Protein AF-A0A9P5PX65-F1 (afdb_monomer_lite)

Organism: NCBI:txid206335

Secondary structure (DSSP, 8-state):
--------SS-TT--S---EEEEESSS-PEEEE-HHHHTTT-SS---SSEEEETT--HHHHHHHHHHHSSSPPP-GGGS-HHHHHHHHHIIIIIS--HHHHHHHHHHHHHHHHTTSSHHHHHHHHHHTT--TTHHHHHHHTTTS-HHHHHHH--SHHHHHHHHHHHHHHHHHHHHHHHHHHHHHHHTTTS----------TT-----------

Foldseek 3Di:
DDDDQDAALLDNPDPAHWQAWEAEPPNDDIGTDDQQLVVVQDPDRCPDSYDYPYPADSVLVNLSSNLSDPHPRDDPLPDDPVSLLSNLCCCQVPRVVPVSNVVSVVNLVVVLLVLDPLLLSLLSCVVSVNCVCNVLSLVSCLPPDLVVLCVRCVDPVSSVVSVVVNVVVVVVVVVVVVVVVVVCVVPVPDDPPPPPPVVVSRRDDPDPPPPDD

Radius of gyration: 24.37 Å; chains: 1; bounding box: 70×31×66 Å

Sequence (213 aa):
MGRMAKKCAASESCSLPVDVILQSSDSGPIARTSKCTVMLFLSQDPQFHQMEMSSSSLKIIQLMLCFTHNMPPPDLSLLDIQTLFALGETVNLKYSMHYASECVSKEINKRAATHTKPLEILVYKIKVSDLSMIDEIARRTMDIPMENAVNLLVDLETFRIWVRYRDKWQSMLAQYREALTDYSQSHSNVTPITLLVKVIPTGEIIFPTLFCK

pLDDT: mean 78.6, std 19.21, range [30.12, 95.88]

Structure (mmCIF, N/CA/C/O backbone):
data_AF-A0A9P5PX65-F1
#
_entry.id   AF-A0A9P5PX65-F1
#
loop_
_atom_site.group_PDB
_atom_site.id
_atom_site.type_symbol
_atom_site.label_atom_id
_atom_site.label_alt_id
_atom_site.label_comp_id
_atom_site.label_asym_id
_atom_site.label_entity_id
_atom_site.label_seq_id
_atom_site.pdbx_PDB_ins_code
_atom_site.Cartn_x
_atom_site.Cartn_y
_atom_site.Cartn_z
_atom_site.occupancy
_atom_site.B_iso_or_equiv
_atom_site.auth_seq_id
_atom_site.auth_comp_id
_atom_site.auth_asym_id
_atom_site.auth_atom_id
_atom_site.pdbx_PDB_model_num
ATOM 1 N N . MET A 1 1 ? 25.986 -10.506 -40.970 1.00 33.00 1 MET A N 1
ATOM 2 C CA . MET A 1 1 ? 25.488 -10.925 -39.640 1.00 33.00 1 MET A CA 1
ATOM 3 C C . MET A 1 1 ? 24.553 -9.848 -39.114 1.00 33.00 1 MET A C 1
ATOM 5 O O . MET A 1 1 ? 25.017 -8.762 -38.792 1.00 33.00 1 MET A O 1
ATOM 9 N N . GLY A 1 2 ? 23.241 -10.095 -39.127 1.00 34.78 2 GLY A N 1
ATOM 10 C CA . GLY A 1 2 ? 22.247 -9.124 -38.666 1.00 34.78 2 GLY A CA 1
ATOM 11 C C . GLY A 1 2 ? 22.358 -8.905 -37.159 1.00 34.78 2 GLY A C 1
ATOM 12 O O . GLY A 1 2 ? 22.274 -9.862 -36.392 1.00 34.78 2 GLY A O 1
ATOM 13 N N . ARG A 1 3 ? 22.559 -7.655 -36.724 1.00 36.81 3 ARG A N 1
ATOM 14 C CA . ARG A 1 3 ? 22.350 -7.283 -35.320 1.00 36.81 3 ARG A CA 1
ATOM 15 C C . ARG A 1 3 ? 20.872 -7.520 -35.029 1.00 36.81 3 ARG A C 1
ATOM 17 O O . ARG A 1 3 ? 20.039 -6.771 -35.528 1.00 36.81 3 ARG A O 1
ATOM 24 N N . MET A 1 4 ? 20.540 -8.560 -34.266 1.00 39.38 4 MET A N 1
ATOM 25 C CA . MET A 1 4 ? 19.199 -8.684 -33.699 1.00 39.38 4 MET A CA 1
ATOM 26 C C . MET A 1 4 ? 18.901 -7.384 -32.950 1.00 39.38 4 MET A C 1
ATOM 28 O O . MET A 1 4 ? 19.637 -7.024 -32.027 1.00 39.38 4 MET A O 1
ATOM 32 N N . ALA A 1 5 ? 17.875 -6.655 -33.387 1.00 47.94 5 ALA A N 1
ATOM 33 C CA . ALA A 1 5 ? 17.364 -5.510 -32.654 1.00 47.94 5 ALA A CA 1
ATOM 34 C C . ALA A 1 5 ? 17.014 -6.001 -31.243 1.00 47.94 5 ALA A C 1
ATOM 36 O O . ALA A 1 5 ? 16.163 -6.875 -31.069 1.00 47.94 5 ALA A O 1
ATOM 37 N N . LYS A 1 6 ? 17.755 -5.530 -30.235 1.00 69.06 6 LYS A N 1
ATOM 38 C CA . LYS A 1 6 ? 17.527 -5.929 -28.845 1.00 69.06 6 LYS A CA 1
ATOM 39 C C . LYS A 1 6 ? 16.184 -5.324 -28.431 1.00 69.06 6 LYS A C 1
ATOM 41 O O . LYS A 1 6 ? 16.062 -4.105 -28.421 1.00 69.06 6 LYS A O 1
ATOM 46 N N . LYS A 1 7 ? 15.186 -6.174 -28.167 1.00 76.94 7 LYS A N 1
ATOM 47 C CA . LYS A 1 7 ? 13.805 -5.767 -27.859 1.00 76.94 7 LYS A CA 1
ATOM 48 C C . LYS A 1 7 ? 13.746 -4.866 -26.615 1.00 76.94 7 LYS A C 1
ATOM 50 O O . LYS A 1 7 ? 14.527 -5.052 -25.677 1.00 76.94 7 LYS A O 1
ATOM 55 N N . CYS A 1 8 ? 12.812 -3.915 -26.616 1.00 80.50 8 CYS A N 1
ATOM 56 C CA . CYS A 1 8 ? 12.515 -3.076 -25.456 1.00 80.50 8 CYS A CA 1
ATOM 57 C C . CYS A 1 8 ? 11.880 -3.909 -24.329 1.00 80.50 8 CYS A C 1
ATOM 59 O O . CYS A 1 8 ? 11.108 -4.831 -24.582 1.00 80.50 8 CYS A O 1
ATOM 61 N N . ALA A 1 9 ? 12.199 -3.576 -23.080 1.00 82.94 9 ALA A N 1
ATOM 62 C CA . ALA A 1 9 ? 11.717 -4.281 -21.896 1.00 82.94 9 ALA A CA 1
ATOM 63 C C . ALA A 1 9 ? 10.270 -3.942 -21.503 1.00 82.94 9 ALA A C 1
ATOM 65 O O . ALA A 1 9 ? 9.700 -4.671 -20.699 1.00 82.94 9 ALA A O 1
ATOM 66 N N . ALA A 1 10 ? 9.683 -2.870 -22.046 1.00 77.88 10 ALA A N 1
ATOM 67 C CA . ALA A 1 10 ? 8.292 -2.502 -21.769 1.00 77.88 10 ALA A CA 1
ATOM 68 C C . ALA A 1 10 ? 7.284 -3.385 -22.520 1.00 77.88 10 ALA A C 1
ATOM 70 O O . ALA A 1 10 ? 6.237 -3.733 -21.990 1.00 77.88 10 ALA A O 1
ATOM 71 N N . SER A 1 11 ? 7.582 -3.725 -23.776 1.00 79.50 11 SER A N 1
ATOM 72 C CA . SER A 1 11 ? 6.741 -4.583 -24.614 1.00 79.50 11 SER A CA 1
ATOM 73 C C . SER A 1 11 ? 7.527 -5.081 -25.821 1.00 79.50 11 SER A C 1
ATOM 75 O O . SER A 1 11 ? 8.384 -4.375 -26.356 1.00 79.50 11 SER A O 1
ATOM 77 N N . GLU A 1 12 ? 7.165 -6.266 -26.310 1.00 78.38 12 GLU A N 1
ATOM 78 C CA . GLU A 1 12 ? 7.680 -6.800 -27.570 1.00 78.38 12 GLU A CA 1
ATOM 79 C C . GLU A 1 12 ? 7.263 -5.982 -28.797 1.00 78.38 12 GLU A C 1
ATOM 81 O O . GLU A 1 12 ? 7.965 -6.002 -29.806 1.00 78.38 12 GLU A O 1
ATOM 86 N N . SER A 1 13 ? 6.143 -5.260 -28.711 1.00 78.06 13 SER A N 1
ATOM 87 C CA . SER A 1 13 ? 5.614 -4.416 -29.789 1.00 78.06 13 SER A CA 1
ATOM 88 C C . SER A 1 13 ? 6.186 -2.996 -29.788 1.00 78.06 13 SER A C 1
ATOM 90 O O . SER A 1 13 ? 5.782 -2.170 -30.604 1.00 78.06 13 SER A O 1
ATOM 92 N N . CYS A 1 14 ? 7.089 -2.676 -28.859 1.00 78.12 14 CYS A N 1
ATOM 93 C CA . CYS A 1 14 ? 7.674 -1.348 -28.769 1.00 78.12 14 CYS A CA 1
ATOM 94 C C . CYS A 1 14 ? 8.687 -1.124 -29.904 1.00 78.12 14 CYS A C 1
ATOM 96 O O . CYS A 1 14 ? 9.675 -1.847 -30.031 1.00 78.12 14 CYS A O 1
ATOM 98 N N . SER A 1 15 ? 8.442 -0.088 -30.710 1.00 79.19 15 SER A N 1
ATOM 99 C CA . SER A 1 15 ? 9.278 0.310 -31.848 1.00 79.19 15 SER A CA 1
ATOM 100 C C . SER A 1 15 ? 10.316 1.384 -31.507 1.00 79.19 15 SER A C 1
ATOM 102 O O . SER A 1 15 ? 11.010 1.865 -32.403 1.00 79.19 15 SER A O 1
ATOM 104 N N . LEU A 1 16 ? 10.398 1.812 -30.241 1.00 77.69 16 LEU A N 1
ATOM 105 C CA . LEU A 1 16 ? 11.355 2.833 -29.821 1.00 77.69 16 LEU A CA 1
ATOM 106 C C . LEU A 1 16 ? 12.792 2.292 -29.873 1.00 77.69 16 LEU A C 1
ATOM 108 O O . LEU A 1 16 ? 13.018 1.107 -29.603 1.00 77.69 16 LEU A O 1
ATOM 112 N N . PRO A 1 17 ? 13.779 3.149 -30.195 1.00 78.81 17 PRO A N 1
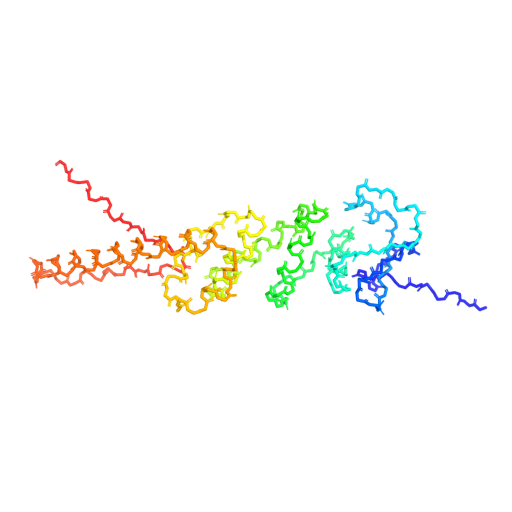ATOM 113 C CA . PRO A 1 17 ? 15.177 2.756 -30.155 1.00 78.81 17 PRO A CA 1
ATOM 114 C C . PRO A 1 17 ? 15.577 2.371 -28.730 1.00 78.81 17 PRO A C 1
ATOM 116 O O . PRO A 1 17 ? 15.135 2.974 -27.755 1.00 78.81 17 PRO A O 1
ATOM 119 N N . VAL A 1 18 ? 16.431 1.359 -28.624 1.00 81.75 18 VAL A N 1
ATOM 120 C CA . VAL A 1 18 ? 16.925 0.839 -27.351 1.00 81.75 18 VAL A CA 1
ATOM 121 C C . VAL A 1 18 ? 18.390 1.237 -27.195 1.00 81.75 18 VAL A C 1
ATOM 123 O O . VAL A 1 18 ? 19.275 0.621 -27.790 1.00 81.75 18 VAL A O 1
ATOM 126 N N . ASP A 1 19 ? 18.629 2.281 -26.411 1.00 79.50 19 ASP A N 1
ATOM 127 C CA . ASP A 1 19 ? 19.927 2.936 -26.195 1.00 79.50 19 ASP A CA 1
ATOM 128 C C . ASP A 1 19 ? 20.315 3.037 -24.707 1.00 79.50 19 ASP A C 1
ATOM 130 O O . ASP A 1 19 ? 21.469 3.336 -24.405 1.00 79.50 19 ASP A O 1
ATOM 134 N N . VAL A 1 20 ? 19.407 2.698 -23.781 1.00 80.12 20 VAL A N 1
ATOM 135 C CA . VAL A 1 20 ? 19.674 2.635 -22.335 1.00 80.12 20 VAL A CA 1
ATOM 136 C C . VAL A 1 20 ? 19.416 1.237 -21.773 1.00 80.12 20 VAL A C 1
ATOM 138 O O . VAL A 1 20 ? 18.437 0.562 -22.099 1.00 80.12 20 VAL A O 1
ATOM 141 N N . ILE A 1 21 ? 20.316 0.810 -20.893 1.00 80.12 21 ILE A N 1
ATOM 142 C CA . ILE A 1 21 ? 20.310 -0.438 -20.131 1.00 80.12 21 ILE A CA 1
ATOM 143 C C . ILE A 1 21 ? 20.040 -0.076 -18.666 1.00 80.12 21 ILE A C 1
ATOM 145 O O . ILE A 1 21 ? 20.854 0.574 -18.024 1.00 80.12 21 ILE A O 1
ATOM 149 N N . LEU A 1 22 ? 18.907 -0.508 -18.126 1.00 79.12 22 LEU A N 1
ATOM 150 C CA . LEU A 1 22 ? 18.577 -0.412 -16.708 1.00 79.12 22 LEU A CA 1
ATOM 151 C C . LEU A 1 22 ? 18.914 -1.743 -16.032 1.00 79.12 22 LEU A C 1
ATOM 153 O O . LEU A 1 22 ? 18.382 -2.795 -16.399 1.00 79.12 22 LEU A O 1
ATOM 157 N N . GLN A 1 23 ? 19.804 -1.698 -15.052 1.00 79.06 23 GLN A N 1
ATOM 158 C CA . GLN A 1 23 ? 20.219 -2.852 -14.268 1.00 79.06 23 GLN A CA 1
ATOM 159 C C . GLN A 1 23 ? 19.496 -2.843 -12.921 1.00 79.06 23 GLN A C 1
ATOM 161 O O . GLN A 1 23 ? 19.472 -1.826 -12.233 1.00 79.06 23 GLN A O 1
ATOM 166 N N . SER A 1 24 ? 18.884 -3.971 -12.562 1.00 78.00 24 SER A N 1
ATOM 167 C CA . SER A 1 24 ? 18.315 -4.175 -11.227 1.00 78.00 24 SER A CA 1
ATOM 168 C C . SER A 1 24 ? 19.429 -4.391 -10.196 1.00 78.00 24 SER A C 1
ATOM 170 O O . SER A 1 24 ? 20.511 -4.860 -10.548 1.00 78.00 24 SER A O 1
ATOM 172 N N . SER A 1 25 ? 19.162 -4.063 -8.929 1.00 70.12 25 SER A N 1
ATOM 173 C CA . SER A 1 25 ? 20.096 -4.286 -7.814 1.00 70.12 25 SER A CA 1
ATOM 174 C C . SER A 1 25 ? 20.376 -5.762 -7.533 1.00 70.12 25 SER A C 1
ATOM 176 O O . SER A 1 25 ? 21.446 -6.109 -7.039 1.00 70.12 25 SER A O 1
ATOM 178 N N . ASP A 1 26 ? 19.425 -6.639 -7.849 1.00 65.19 26 ASP A N 1
ATOM 179 C CA . ASP A 1 26 ? 19.645 -8.079 -7.799 1.00 65.19 26 ASP A CA 1
ATOM 180 C C . ASP A 1 26 ? 20.481 -8.406 -9.034 1.00 65.19 26 ASP A C 1
ATOM 182 O O . ASP A 1 26 ? 20.022 -8.109 -10.132 1.00 65.19 26 ASP A O 1
ATOM 186 N N . SER A 1 27 ? 21.699 -8.933 -8.853 1.00 56.62 27 SER A N 1
ATOM 187 C CA . SER A 1 27 ? 22.795 -9.154 -9.826 1.00 56.62 27 SER A CA 1
ATOM 188 C C . SER A 1 27 ? 22.425 -9.915 -11.119 1.00 56.62 27 SER A C 1
ATOM 190 O O . SER A 1 27 ? 23.025 -10.919 -11.498 1.00 56.62 27 SER A O 1
ATOM 192 N N . GLY A 1 28 ? 21.433 -9.416 -11.840 1.00 63.28 28 GLY A N 1
ATOM 193 C CA . GLY A 1 28 ? 20.574 -10.178 -12.721 1.00 63.28 28 GLY A CA 1
ATOM 194 C C . GLY A 1 28 ? 20.035 -9.343 -13.885 1.00 63.28 28 GLY A C 1
ATOM 195 O O . GLY A 1 28 ? 20.705 -8.423 -14.364 1.00 63.28 28 GLY A O 1
ATOM 196 N N . PRO A 1 29 ? 18.874 -9.730 -14.440 1.00 59.03 29 PRO A N 1
ATOM 197 C CA . PRO A 1 29 ? 18.492 -9.383 -15.800 1.00 59.03 29 PRO A CA 1
ATOM 198 C C . PRO A 1 29 ? 18.305 -7.875 -16.023 1.00 59.03 29 PRO A C 1
ATOM 200 O O . PRO A 1 29 ? 17.865 -7.120 -15.161 1.00 59.03 29 PRO A O 1
ATOM 203 N N . ILE A 1 30 ? 18.665 -7.458 -17.235 1.00 73.06 30 ILE A N 1
ATOM 204 C CA . ILE A 1 30 ? 18.771 -6.066 -17.671 1.00 73.06 30 ILE A CA 1
ATOM 205 C C . ILE A 1 30 ? 17.496 -5.671 -18.420 1.00 73.06 30 ILE A C 1
ATOM 207 O O . ILE A 1 30 ? 17.179 -6.273 -19.453 1.00 73.06 30 ILE A O 1
ATOM 211 N N . ALA A 1 31 ? 16.818 -4.616 -17.970 1.00 75.56 31 ALA A N 1
ATOM 212 C CA . ALA A 1 31 ? 15.796 -3.948 -18.766 1.00 75.56 31 ALA A CA 1
ATOM 213 C C . ALA A 1 31 ? 16.469 -3.027 -19.787 1.00 75.56 31 ALA A C 1
ATOM 215 O O . ALA A 1 31 ? 17.476 -2.390 -19.501 1.00 75.56 31 ALA A O 1
ATOM 216 N N . ARG A 1 32 ? 15.939 -2.957 -21.006 1.00 79.75 32 ARG A N 1
ATOM 217 C CA . ARG A 1 32 ? 16.461 -2.063 -22.042 1.00 79.75 32 ARG A CA 1
ATOM 218 C C . ARG A 1 32 ? 15.349 -1.186 -22.576 1.00 79.75 32 ARG A C 1
ATOM 220 O O . ARG A 1 32 ? 14.242 -1.676 -22.777 1.00 79.75 32 ARG A O 1
ATOM 227 N N . THR A 1 33 ? 15.626 0.088 -22.784 1.00 82.00 33 THR A N 1
ATOM 228 C CA . THR A 1 33 ? 14.614 1.082 -23.150 1.00 82.00 33 THR A CA 1
ATOM 229 C C . THR A 1 33 ? 15.255 2.261 -23.877 1.00 82.00 33 THR A C 1
ATOM 231 O O . THR A 1 33 ? 16.480 2.336 -23.979 1.00 82.00 33 THR A O 1
ATOM 234 N N . SER A 1 34 ? 14.422 3.172 -24.377 1.00 81.44 34 SER A N 1
ATOM 235 C CA . SER A 1 34 ? 14.871 4.441 -24.937 1.00 81.44 34 SER A CA 1
ATOM 236 C C . SER A 1 34 ? 15.297 5.430 -23.847 1.00 81.44 34 SER A C 1
ATOM 238 O O . SER A 1 34 ? 14.616 5.554 -22.823 1.00 81.44 34 SER A O 1
ATOM 240 N N . LYS A 1 35 ? 16.351 6.209 -24.099 1.00 78.75 35 LYS A N 1
ATOM 241 C CA . LYS A 1 35 ? 16.774 7.360 -23.294 1.00 78.75 35 LYS A CA 1
ATOM 242 C C . LYS A 1 35 ? 15.643 8.366 -23.114 1.00 78.75 35 LYS A C 1
ATOM 244 O O . LYS A 1 35 ? 15.428 8.841 -22.003 1.00 78.75 35 LYS A O 1
ATOM 249 N N . CYS A 1 36 ? 14.871 8.632 -24.170 1.00 76.06 36 CYS A N 1
ATOM 250 C CA . CYS A 1 36 ? 13.722 9.538 -24.109 1.00 76.06 36 CYS A CA 1
ATOM 251 C C . CYS A 1 36 ? 12.691 9.092 -23.067 1.00 76.06 36 CYS A C 1
ATOM 253 O O . CYS A 1 36 ? 12.159 9.922 -22.341 1.00 76.06 36 CYS A O 1
ATOM 255 N N . THR A 1 37 ? 12.446 7.786 -22.957 1.00 79.38 37 THR A N 1
ATOM 256 C CA . THR A 1 37 ? 11.531 7.210 -21.964 1.00 79.38 37 THR A CA 1
ATOM 257 C C . THR A 1 37 ? 12.075 7.356 -20.547 1.00 79.38 37 THR A C 1
ATOM 259 O O . THR A 1 37 ? 11.337 7.678 -19.624 1.00 79.38 37 THR A O 1
ATOM 262 N N . VAL A 1 38 ? 13.374 7.127 -20.371 1.00 78.06 38 VAL A N 1
ATOM 263 C CA . VAL A 1 38 ? 14.041 7.192 -19.066 1.00 78.06 38 VAL A CA 1
ATOM 264 C C . VAL A 1 38 ? 14.058 8.619 -18.512 1.00 78.06 38 VAL A C 1
ATOM 266 O O . VAL A 1 38 ? 13.824 8.822 -17.323 1.00 78.06 38 VAL A O 1
ATOM 269 N N . MET A 1 39 ? 14.232 9.622 -19.377 1.00 78.00 39 MET A N 1
ATOM 270 C CA . MET A 1 39 ? 14.163 11.036 -18.986 1.00 78.00 39 MET A CA 1
ATOM 271 C C . MET A 1 39 ? 12.782 11.472 -18.467 1.00 78.00 39 MET A C 1
ATOM 273 O O . MET A 1 39 ? 12.683 12.524 -17.848 1.00 78.00 39 MET A O 1
ATOM 277 N N . LEU A 1 40 ? 11.717 10.687 -18.675 1.00 78.75 40 LEU A N 1
ATOM 278 C CA . LEU A 1 40 ? 10.387 11.016 -18.147 1.00 78.75 40 LEU A CA 1
ATOM 279 C C . LEU A 1 40 ? 10.279 10.846 -16.627 1.00 78.75 40 LEU A C 1
ATOM 281 O O . LEU A 1 40 ? 9.349 11.378 -16.028 1.00 78.75 40 LEU A O 1
ATOM 285 N N . PHE A 1 41 ? 11.186 10.090 -16.008 1.00 74.81 41 PHE A N 1
ATOM 286 C CA . PHE A 1 41 ? 11.142 9.805 -14.570 1.00 74.81 41 PHE A CA 1
ATOM 287 C C . PHE A 1 41 ? 12.505 9.895 -13.879 1.00 74.81 41 PHE A C 1
ATOM 289 O O . PHE A 1 41 ? 12.603 9.670 -12.674 1.00 74.81 41 PHE A O 1
ATOM 296 N N . LEU A 1 42 ? 13.563 10.233 -14.618 1.00 76.81 42 LEU A N 1
ATOM 297 C CA . LEU A 1 42 ? 14.857 10.579 -14.049 1.00 76.81 42 LEU A CA 1
ATOM 298 C C . LEU A 1 42 ? 15.102 12.077 -14.149 1.00 76.81 42 LEU A C 1
ATOM 300 O O . LEU A 1 42 ? 15.077 12.655 -15.231 1.00 76.81 42 LEU A O 1
ATOM 304 N N . SER A 1 43 ? 15.444 12.681 -13.016 1.00 65.81 43 SER A N 1
ATOM 305 C CA . SER A 1 43 ? 15.811 14.098 -12.927 1.00 65.81 43 SER A CA 1
ATOM 306 C C . SER A 1 43 ? 17.223 14.402 -13.446 1.00 65.81 43 SER A C 1
ATOM 308 O O . SER A 1 43 ? 17.622 15.562 -13.483 1.00 65.81 43 SER A O 1
ATOM 310 N N . GLN A 1 44 ? 18.005 13.377 -13.798 1.00 64.00 44 GLN A N 1
ATOM 311 C CA . GLN A 1 44 ? 19.367 13.511 -14.310 1.00 64.00 44 GLN A CA 1
ATOM 312 C C . GLN A 1 44 ? 19.461 12.873 -15.692 1.00 64.00 44 GLN A C 1
ATOM 314 O O . GLN A 1 44 ? 18.919 11.789 -15.912 1.00 64.00 44 GLN A O 1
ATOM 319 N N . ASP A 1 45 ? 20.178 13.535 -16.604 1.00 62.22 45 ASP A N 1
ATOM 320 C CA . ASP A 1 45 ? 20.540 12.927 -17.881 1.00 62.22 45 ASP A CA 1
ATOM 321 C C . ASP A 1 45 ? 21.367 11.663 -17.588 1.00 62.22 45 ASP A C 1
ATOM 323 O O . ASP A 1 45 ? 22.409 11.777 -16.928 1.00 62.22 45 ASP A O 1
ATOM 327 N N . PRO A 1 46 ? 20.937 10.464 -18.027 1.00 60.09 46 PRO A N 1
ATOM 328 C CA . PRO A 1 46 ? 21.779 9.288 -17.938 1.00 60.09 46 PRO A CA 1
ATOM 329 C C . PRO A 1 46 ? 23.023 9.519 -18.808 1.00 60.09 46 PRO A C 1
ATOM 331 O O . PRO A 1 46 ? 23.037 9.266 -20.013 1.00 60.09 46 PRO A O 1
ATOM 334 N N . GLN A 1 47 ? 24.100 9.999 -18.175 1.00 57.53 47 GLN A N 1
ATOM 335 C CA . GLN A 1 47 ? 25.424 10.151 -18.793 1.00 57.53 47 GLN A CA 1
ATOM 336 C C . GLN A 1 47 ? 25.973 8.797 -19.272 1.00 57.53 47 GLN A C 1
ATOM 338 O O . GLN A 1 47 ? 26.861 8.734 -20.122 1.00 57.53 47 GLN A O 1
ATOM 343 N N . PHE A 1 48 ? 25.411 7.703 -18.751 1.00 56.53 48 PHE A N 1
ATOM 344 C CA . PHE A 1 48 ? 25.787 6.335 -19.046 1.00 56.53 48 PHE A CA 1
ATOM 345 C C . PHE A 1 48 ? 24.675 5.615 -19.813 1.00 56.53 48 PHE A C 1
ATOM 347 O O . PHE A 1 48 ? 23.503 5.667 -19.452 1.00 56.53 48 PHE A O 1
ATOM 354 N N . HIS A 1 49 ? 25.071 4.838 -20.824 1.00 61.78 49 HIS A N 1
ATOM 355 C CA . HIS A 1 49 ? 24.187 3.898 -21.527 1.00 61.78 49 HIS A CA 1
ATOM 356 C C . HIS A 1 49 ? 23.702 2.756 -20.616 1.00 61.78 49 HIS A C 1
ATOM 358 O O . HIS A 1 49 ? 22.880 1.945 -21.034 1.00 61.78 49 HIS A O 1
ATOM 364 N N . GLN A 1 50 ? 24.223 2.676 -19.389 1.00 64.12 50 GLN A N 1
ATOM 365 C CA . GLN A 1 50 ? 23.876 1.705 -18.367 1.00 64.12 50 GLN A CA 1
ATOM 366 C C . GLN A 1 50 ? 23.649 2.428 -17.041 1.00 64.12 50 GLN A C 1
ATOM 368 O O . GLN A 1 50 ? 24.510 3.182 -16.597 1.00 64.12 50 GLN A O 1
ATOM 373 N N . MET A 1 51 ? 22.506 2.182 -16.412 1.00 68.81 51 MET A N 1
ATOM 374 C CA . MET A 1 51 ? 22.131 2.776 -15.138 1.00 68.81 51 MET A CA 1
ATOM 375 C C . MET A 1 51 ? 21.667 1.704 -14.164 1.00 68.81 51 MET A C 1
ATOM 377 O O . MET A 1 51 ? 20.838 0.860 -14.500 1.00 68.81 51 MET A O 1
ATOM 381 N N . GLU A 1 52 ? 22.182 1.764 -12.943 1.00 70.12 52 GLU A N 1
ATOM 382 C CA . GLU A 1 52 ? 21.743 0.907 -11.852 1.00 70.12 52 GLU A CA 1
ATOM 383 C C . GLU A 1 52 ? 20.517 1.519 -11.164 1.00 70.12 52 GLU A C 1
ATOM 385 O O . GLU A 1 52 ? 20.555 2.630 -10.636 1.00 70.12 52 GLU A O 1
ATOM 390 N N . MET A 1 53 ? 19.406 0.789 -11.188 1.00 71.81 53 MET A N 1
ATOM 391 C CA . MET A 1 53 ? 18.167 1.136 -10.501 1.00 71.81 53 MET A CA 1
ATOM 392 C C . MET A 1 53 ? 18.211 0.500 -9.115 1.00 71.81 53 MET A C 1
ATOM 394 O O . MET A 1 53 ? 17.681 -0.593 -8.888 1.00 71.81 53 MET A O 1
ATOM 398 N N . SER A 1 54 ? 18.906 1.170 -8.195 1.00 63.59 54 SER A N 1
ATOM 399 C CA . SER A 1 54 ? 19.105 0.674 -6.837 1.00 63.59 54 SER A CA 1
ATOM 400 C C . SER A 1 54 ? 17.761 0.342 -6.174 1.00 63.59 54 SER A C 1
ATOM 402 O O . SER A 1 54 ? 16.787 1.095 -6.261 1.00 63.59 54 SER A O 1
ATOM 404 N N . SER A 1 55 ? 17.691 -0.803 -5.488 1.00 63.22 55 SER A N 1
ATOM 405 C CA . SER A 1 55 ? 16.541 -1.267 -4.690 1.00 63.22 55 SER A CA 1
ATOM 406 C C . SER A 1 55 ? 15.216 -1.482 -5.443 1.00 63.22 55 SER A C 1
ATOM 408 O O . SER A 1 55 ? 14.148 -1.422 -4.830 1.00 63.22 55 SER A O 1
ATOM 410 N N . SER A 1 56 ? 15.262 -1.717 -6.757 1.00 73.56 56 SER A N 1
ATOM 411 C CA . SER A 1 56 ? 14.081 -2.055 -7.563 1.00 73.56 56 SER A CA 1
ATOM 412 C C . SER A 1 56 ? 14.312 -3.369 -8.307 1.00 73.56 56 SER A C 1
ATOM 414 O O . SER A 1 56 ? 15.303 -3.516 -9.026 1.00 73.56 56 SER A O 1
ATOM 416 N N . SER A 1 57 ? 13.396 -4.329 -8.160 1.00 82.00 57 SER A N 1
ATOM 417 C CA . SER A 1 57 ? 13.476 -5.596 -8.897 1.00 82.00 57 SER A CA 1
ATOM 418 C C . SER A 1 57 ? 13.188 -5.376 -10.385 1.00 82.00 57 SER A C 1
ATOM 420 O O . SER A 1 57 ? 12.484 -4.430 -10.758 1.00 82.00 57 SER A O 1
ATOM 422 N N . LEU A 1 58 ? 13.681 -6.267 -11.256 1.00 82.50 58 LEU A N 1
ATOM 423 C CA . LEU A 1 58 ? 13.435 -6.155 -12.702 1.00 82.50 58 LEU A CA 1
ATOM 424 C C . LEU A 1 58 ? 11.939 -6.024 -13.032 1.00 82.50 58 LEU A C 1
ATOM 426 O O . LEU A 1 58 ? 11.571 -5.230 -13.895 1.00 82.50 58 LEU A O 1
ATOM 430 N N . LYS A 1 59 ? 11.078 -6.768 -12.328 1.00 86.88 59 LYS A N 1
ATOM 431 C CA . LYS A 1 59 ? 9.622 -6.728 -12.525 1.00 86.88 59 LYS A CA 1
ATOM 432 C C . LYS A 1 59 ? 9.060 -5.319 -12.297 1.00 86.88 59 LYS A C 1
ATOM 434 O O . LYS A 1 59 ? 8.233 -4.861 -13.079 1.00 86.88 59 LYS A O 1
ATOM 439 N N . ILE A 1 60 ? 9.530 -4.615 -11.264 1.00 90.25 60 ILE A N 1
ATOM 440 C CA . ILE A 1 60 ? 9.107 -3.236 -10.975 1.00 90.25 60 ILE A CA 1
ATOM 441 C C . ILE A 1 60 ? 9.613 -2.278 -12.050 1.00 90.25 60 ILE A C 1
ATOM 443 O O . ILE A 1 60 ? 8.841 -1.458 -12.541 1.00 90.25 60 ILE A O 1
ATOM 447 N N . ILE A 1 61 ? 10.868 -2.431 -12.480 1.00 87.06 61 ILE A N 1
ATOM 448 C CA . ILE A 1 61 ? 11.440 -1.619 -13.561 1.00 87.06 61 ILE A CA 1
ATOM 449 C C . ILE A 1 61 ? 10.622 -1.792 -14.847 1.00 87.06 61 ILE A C 1
ATOM 451 O O . ILE A 1 61 ? 10.264 -0.807 -15.483 1.00 87.06 61 ILE A O 1
ATOM 455 N N . GLN A 1 62 ? 10.265 -3.024 -15.218 1.00 87.38 62 GLN A N 1
ATOM 456 C CA . GLN A 1 62 ? 9.420 -3.289 -16.388 1.00 87.38 62 GLN A CA 1
ATOM 457 C C . GLN A 1 62 ? 8.047 -2.618 -16.275 1.00 87.38 62 GLN A C 1
ATOM 459 O O . GLN A 1 62 ? 7.609 -1.973 -17.225 1.00 87.38 62 GLN A O 1
ATOM 464 N N . LEU A 1 63 ? 7.397 -2.701 -15.110 1.00 90.44 63 LEU A N 1
ATOM 465 C CA . LEU A 1 63 ? 6.113 -2.035 -14.873 1.00 90.44 63 LEU A CA 1
ATOM 466 C C . LEU A 1 63 ? 6.226 -0.509 -15.006 1.00 90.44 63 LEU A C 1
ATOM 468 O O . LEU A 1 63 ? 5.393 0.100 -15.673 1.00 90.44 63 LEU A O 1
ATOM 472 N N . MET A 1 64 ? 7.271 0.107 -14.445 1.00 90.31 64 MET A N 1
ATOM 473 C CA . MET A 1 64 ? 7.542 1.542 -14.619 1.00 90.31 64 MET A CA 1
ATOM 474 C C . MET A 1 64 ? 7.738 1.913 -16.093 1.00 90.31 64 MET A C 1
ATOM 476 O O . MET A 1 64 ? 7.241 2.942 -16.558 1.00 90.31 64 MET A O 1
ATOM 480 N N . LEU A 1 65 ? 8.437 1.064 -16.852 1.00 87.88 65 LEU A N 1
ATOM 481 C CA . LEU A 1 65 ? 8.620 1.282 -18.280 1.00 87.88 65 LEU A CA 1
ATOM 482 C C . LEU A 1 65 ? 7.286 1.227 -19.035 1.00 87.88 65 LEU A C 1
ATOM 484 O O . LEU A 1 65 ? 7.075 2.045 -19.926 1.00 87.88 65 LEU A O 1
ATOM 488 N N . CYS A 1 66 ? 6.350 0.352 -18.664 1.00 88.88 66 CYS A N 1
ATOM 489 C CA . CYS A 1 66 ? 5.017 0.337 -19.276 1.00 88.88 66 CYS A CA 1
ATOM 490 C C . CYS A 1 66 ? 4.262 1.663 -19.090 1.00 88.88 66 CYS A C 1
ATOM 492 O O . CYS A 1 66 ? 3.581 2.093 -20.013 1.00 88.88 66 CYS A O 1
ATOM 494 N N . PHE A 1 67 ? 4.425 2.342 -17.949 1.00 89.25 67 PHE A N 1
ATOM 495 C CA . PHE A 1 67 ? 3.793 3.646 -17.687 1.00 89.25 67 PHE A CA 1
ATOM 496 C C . PHE A 1 67 ? 4.406 4.821 -18.458 1.00 89.25 67 PHE A C 1
ATOM 498 O O . PHE A 1 67 ? 3.803 5.886 -18.533 1.00 89.25 67 PHE A O 1
ATOM 505 N N . THR A 1 68 ? 5.616 4.658 -18.986 1.00 86.06 68 THR A N 1
ATOM 506 C CA . THR A 1 68 ? 6.377 5.731 -19.656 1.00 86.06 68 THR A CA 1
ATOM 507 C C . THR A 1 68 ? 6.409 5.561 -21.169 1.00 86.06 68 THR A C 1
ATOM 509 O O . THR A 1 68 ? 6.777 6.477 -21.902 1.00 86.06 68 THR A O 1
ATOM 512 N N . HIS A 1 69 ? 6.003 4.393 -21.656 1.00 83.00 69 HIS A N 1
ATOM 513 C CA . HIS A 1 69 ? 5.754 4.162 -23.066 1.00 83.00 69 HIS A CA 1
ATOM 514 C C . HIS A 1 69 ? 4.353 4.638 -23.448 1.00 83.00 69 HIS A C 1
ATOM 516 O O . HIS A 1 69 ? 3.431 4.610 -22.639 1.00 83.00 69 HIS A O 1
ATOM 522 N N . ASN A 1 70 ? 4.173 5.019 -24.715 1.00 77.75 70 ASN A N 1
ATOM 523 C CA . ASN A 1 70 ? 2.861 5.348 -25.275 1.00 77.75 70 ASN A CA 1
ATOM 524 C C . ASN A 1 70 ? 2.044 4.068 -25.543 1.00 77.75 70 ASN A C 1
ATOM 526 O O . ASN A 1 70 ? 1.753 3.717 -26.686 1.00 77.75 70 ASN A O 1
ATOM 530 N N . MET A 1 71 ? 1.772 3.317 -24.481 1.00 80.06 71 MET A N 1
ATOM 531 C CA . MET A 1 71 ? 1.010 2.074 -24.472 1.00 80.06 71 MET A CA 1
ATOM 532 C C . MET A 1 71 ? -0.051 2.154 -23.372 1.00 80.06 71 MET A C 1
ATOM 534 O O . MET A 1 71 ? 0.089 2.960 -22.449 1.00 80.06 71 MET A O 1
ATOM 538 N N . PRO A 1 72 ? -1.109 1.328 -23.435 1.00 83.06 72 PRO A N 1
ATOM 539 C CA . PRO A 1 72 ? -2.039 1.212 -22.324 1.00 83.06 72 PRO A CA 1
ATOM 540 C C . PRO A 1 72 ? -1.292 0.883 -21.019 1.00 83.06 72 PRO A C 1
ATOM 542 O O . PRO A 1 72 ? -0.369 0.060 -21.047 1.00 83.06 72 PRO A O 1
ATOM 545 N N . PRO A 1 73 ? -1.672 1.500 -19.884 1.00 85.94 73 PRO A N 1
ATOM 546 C CA . PRO A 1 73 ? -1.067 1.179 -18.601 1.00 85.94 73 PRO A CA 1
ATOM 547 C C . PRO A 1 73 ? -1.286 -0.306 -18.272 1.00 85.94 73 PRO A C 1
ATOM 549 O O . PRO A 1 73 ? -2.304 -0.884 -18.670 1.00 85.94 73 PRO A O 1
ATOM 552 N N . PRO A 1 74 ? -0.347 -0.941 -17.550 1.00 90.12 74 PRO A N 1
ATOM 553 C CA . PRO A 1 74 ? -0.482 -2.340 -17.177 1.00 90.12 74 PRO A CA 1
ATOM 554 C C . PRO A 1 74 ? -1.709 -2.541 -16.279 1.00 90.12 74 PRO A C 1
ATOM 556 O O . PRO A 1 74 ? -2.014 -1.703 -15.429 1.00 90.12 74 PRO A O 1
ATOM 559 N N . ASP A 1 75 ? -2.388 -3.678 -16.434 1.00 92.69 75 ASP A N 1
ATOM 560 C CA . ASP A 1 75 ? -3.494 -4.045 -15.552 1.00 92.69 75 ASP A CA 1
ATOM 561 C C . ASP A 1 75 ? -2.967 -4.395 -14.151 1.00 92.69 75 ASP A C 1
ATOM 563 O O . ASP A 1 75 ? -2.427 -5.477 -13.906 1.00 92.69 75 ASP A O 1
ATOM 567 N N . LEU A 1 76 ? -3.122 -3.452 -13.220 1.00 95.06 76 LEU A N 1
ATOM 568 C CA . LEU A 1 76 ? -2.659 -3.591 -11.841 1.00 95.06 76 LEU A CA 1
ATOM 569 C C . LEU A 1 76 ? -3.492 -4.591 -11.028 1.00 95.06 76 LEU A C 1
ATOM 571 O O . LEU A 1 76 ? -3.016 -5.076 -10.000 1.00 95.06 76 LEU A O 1
ATOM 575 N N . SER A 1 77 ? -4.702 -4.942 -11.478 1.00 92.56 77 SER A N 1
ATOM 576 C CA . SER A 1 77 ? -5.575 -5.877 -10.758 1.00 92.56 77 SER A CA 1
ATOM 577 C C . SER A 1 77 ? -5.027 -7.308 -10.738 1.00 92.56 77 SER A C 1
ATOM 579 O O . SER A 1 77 ? -5.295 -8.060 -9.803 1.00 92.56 77 SER A O 1
ATOM 581 N N . LEU A 1 78 ? -4.180 -7.649 -11.713 1.00 92.00 78 LEU A N 1
ATOM 582 C CA . LEU A 1 78 ? -3.530 -8.955 -11.841 1.00 92.00 78 LEU A CA 1
ATOM 583 C C . LEU A 1 78 ? -2.279 -9.104 -10.962 1.00 92.00 78 LEU A C 1
ATOM 585 O O . LEU A 1 78 ? -1.733 -10.201 -10.840 1.00 92.00 78 LEU A O 1
ATOM 589 N N . LEU A 1 79 ? -1.791 -8.013 -10.368 1.00 93.31 79 LEU A N 1
ATOM 590 C CA . LEU A 1 79 ? -0.593 -8.038 -9.532 1.00 93.31 79 LEU A CA 1
ATOM 591 C C . LEU A 1 79 ? -0.926 -8.502 -8.113 1.00 93.31 79 LEU A C 1
ATOM 593 O O . LEU A 1 79 ? -1.944 -8.118 -7.538 1.00 93.31 79 LEU A O 1
ATOM 597 N N . ASP A 1 80 ? -0.037 -9.268 -7.490 1.00 92.62 80 ASP A N 1
ATOM 598 C CA . ASP A 1 80 ? -0.121 -9.516 -6.053 1.00 92.62 80 ASP A CA 1
ATOM 599 C C . ASP A 1 80 ? 0.102 -8.211 -5.262 1.00 92.62 80 ASP A C 1
ATOM 601 O O . ASP A 1 80 ? 0.700 -7.248 -5.752 1.00 92.62 80 ASP A O 1
ATOM 605 N N . ILE A 1 81 ? -0.408 -8.162 -4.029 1.00 92.31 81 ILE A N 1
ATOM 606 C CA . ILE A 1 81 ? -0.372 -6.941 -3.211 1.00 92.31 81 ILE A CA 1
ATOM 607 C C . ILE A 1 81 ? 1.060 -6.470 -2.913 1.00 92.31 81 ILE A C 1
ATOM 609 O O . ILE A 1 81 ? 1.302 -5.271 -2.842 1.00 92.31 81 ILE A O 1
ATOM 613 N N . GLN A 1 82 ? 2.019 -7.394 -2.807 1.00 92.69 82 GLN A N 1
ATOM 614 C CA . GLN A 1 82 ? 3.408 -7.070 -2.484 1.00 92.69 82 GLN A CA 1
ATOM 615 C C . GLN A 1 82 ? 4.115 -6.424 -3.680 1.00 92.69 82 GLN A C 1
ATOM 617 O O . GLN A 1 82 ? 4.800 -5.415 -3.522 1.00 92.69 82 GLN A O 1
ATOM 622 N N . THR A 1 83 ? 3.872 -6.922 -4.898 1.00 93.88 83 THR A N 1
ATOM 623 C CA . THR A 1 83 ? 4.315 -6.249 -6.130 1.00 93.88 83 THR A CA 1
ATOM 624 C C . THR A 1 83 ? 3.701 -4.851 -6.240 1.00 93.88 83 THR A C 1
ATOM 626 O O . THR A 1 83 ? 4.393 -3.916 -6.638 1.00 93.88 83 THR A O 1
ATOM 629 N N . LEU A 1 84 ? 2.422 -4.690 -5.884 1.00 94.94 84 LEU A N 1
ATOM 630 C CA . LEU A 1 84 ? 1.742 -3.396 -5.949 1.00 94.94 84 LEU A CA 1
ATOM 631 C C . LEU A 1 84 ? 2.333 -2.383 -4.955 1.00 94.94 84 LEU A C 1
ATOM 633 O O . LEU A 1 84 ? 2.565 -1.237 -5.333 1.00 94.94 84 LEU A O 1
ATOM 637 N N . PHE A 1 85 ? 2.647 -2.810 -3.728 1.00 95.00 85 PHE A N 1
ATOM 638 C CA . PHE A 1 85 ? 3.352 -1.977 -2.749 1.00 95.00 85 PHE A CA 1
ATOM 639 C C . PHE A 1 85 ? 4.753 -1.600 -3.218 1.00 95.00 85 PHE A C 1
ATOM 641 O O . PHE A 1 85 ? 5.104 -0.424 -3.202 1.00 95.00 85 PHE A O 1
ATOM 648 N N . ALA A 1 86 ? 5.534 -2.566 -3.707 1.00 93.75 86 ALA A N 1
ATOM 649 C CA . ALA A 1 86 ? 6.878 -2.303 -4.210 1.00 93.75 86 ALA A CA 1
ATOM 650 C C . ALA A 1 86 ? 6.868 -1.332 -5.404 1.00 93.75 86 ALA A C 1
ATOM 652 O O . ALA A 1 86 ? 7.710 -0.432 -5.480 1.00 93.75 86 ALA A O 1
ATOM 653 N N . LEU A 1 87 ? 5.895 -1.473 -6.313 1.00 94.75 87 LEU A N 1
ATOM 654 C CA . LEU A 1 87 ? 5.687 -0.525 -7.404 1.00 94.75 87 LEU A CA 1
ATOM 655 C C . LEU A 1 87 ? 5.337 0.855 -6.850 1.00 94.75 87 LEU A C 1
ATOM 657 O O . LEU A 1 87 ? 6.006 1.816 -7.209 1.00 94.75 87 LEU A O 1
ATOM 661 N N . GLY A 1 88 ? 4.347 0.935 -5.960 1.00 94.69 88 GLY A N 1
ATOM 662 C CA . GLY A 1 88 ? 3.870 2.165 -5.331 1.00 94.69 88 GLY A CA 1
ATOM 663 C C . GLY A 1 88 ? 4.958 2.955 -4.613 1.00 94.69 88 GLY A C 1
ATOM 664 O O . GLY A 1 88 ? 5.138 4.141 -4.876 1.00 94.69 88 GLY A O 1
ATOM 665 N N . GLU A 1 89 ? 5.753 2.291 -3.776 1.00 93.69 89 GLU A N 1
ATOM 666 C CA . GLU A 1 89 ? 6.910 2.899 -3.113 1.00 93.69 89 GLU A CA 1
ATOM 667 C C . GLU A 1 89 ? 7.921 3.436 -4.125 1.00 93.69 89 GLU A C 1
ATOM 669 O O . GLU A 1 89 ? 8.445 4.535 -3.970 1.00 93.69 89 GLU A O 1
ATOM 674 N N . THR A 1 90 ? 8.182 2.678 -5.187 1.00 91.62 90 THR A N 1
ATOM 675 C CA . THR A 1 90 ? 9.165 3.060 -6.200 1.00 91.62 90 THR A CA 1
ATOM 676 C C . THR A 1 90 ? 8.687 4.266 -7.011 1.00 91.62 90 THR A C 1
ATOM 678 O O . THR A 1 90 ? 9.418 5.249 -7.145 1.00 91.62 90 THR A O 1
ATOM 681 N N . VAL A 1 91 ? 7.450 4.234 -7.513 1.00 92.69 91 VAL A N 1
ATOM 682 C CA . VAL A 1 91 ? 6.891 5.317 -8.336 1.00 92.69 91 VAL A CA 1
ATOM 683 C C . VAL A 1 91 ? 6.595 6.572 -7.523 1.00 92.69 91 VAL A C 1
ATOM 685 O O . VAL A 1 91 ? 6.723 7.662 -8.066 1.00 92.69 91 VAL A O 1
ATOM 688 N N . ASN A 1 92 ? 6.234 6.447 -6.242 1.00 91.69 92 ASN A N 1
ATOM 689 C CA . ASN A 1 92 ? 5.895 7.592 -5.400 1.00 91.69 92 ASN A CA 1
ATOM 690 C C . ASN A 1 92 ? 7.121 8.190 -4.693 1.00 91.69 92 ASN A C 1
ATOM 692 O O . ASN A 1 92 ? 7.347 9.391 -4.775 1.00 91.69 92 ASN A O 1
ATOM 696 N N . LEU A 1 93 ? 7.930 7.365 -4.017 1.00 89.50 93 LEU A N 1
ATOM 697 C CA . LEU A 1 93 ? 8.999 7.856 -3.138 1.00 89.50 93 LEU A CA 1
ATOM 698 C C . LEU A 1 93 ? 10.335 8.076 -3.855 1.00 89.50 93 LEU A C 1
ATOM 700 O O . LEU A 1 93 ? 11.117 8.913 -3.414 1.00 89.50 93 LEU A O 1
ATOM 704 N N . LYS A 1 94 ? 10.631 7.317 -4.922 1.00 86.44 94 LYS A N 1
ATOM 705 C CA . LYS A 1 94 ? 11.952 7.366 -5.583 1.00 86.44 94 LYS A CA 1
ATOM 706 C C . LYS A 1 94 ? 11.960 8.181 -6.868 1.00 86.44 94 LYS A C 1
ATOM 708 O O . LYS A 1 94 ? 12.877 8.966 -7.080 1.00 86.44 94 LYS A O 1
ATOM 713 N N . TYR A 1 95 ? 10.970 7.962 -7.731 1.00 86.31 95 TYR A N 1
ATOM 714 C CA . TYR A 1 95 ? 10.973 8.504 -9.097 1.00 86.31 95 TYR A CA 1
ATOM 715 C C . TYR A 1 95 ? 9.857 9.517 -9.371 1.00 86.31 95 TYR A C 1
ATOM 717 O O . TYR A 1 95 ? 9.762 10.022 -10.485 1.00 86.31 95 TYR A O 1
ATOM 725 N N . SER A 1 96 ? 9.007 9.810 -8.380 1.00 88.62 96 SER A N 1
ATOM 726 C CA . SER A 1 96 ? 7.931 10.813 -8.461 1.00 88.62 96 SER A CA 1
ATOM 727 C C . SER A 1 96 ? 7.064 10.708 -9.727 1.00 88.62 96 SER A C 1
ATOM 729 O O . SER A 1 96 ? 6.639 11.705 -10.310 1.00 88.62 96 SER A O 1
ATOM 731 N N . MET A 1 97 ? 6.779 9.485 -10.173 1.00 90.94 97 MET A N 1
ATOM 732 C CA . MET A 1 97 ? 5.949 9.207 -11.343 1.00 90.94 97 MET A CA 1
ATOM 733 C C . MET A 1 97 ? 4.469 9.368 -10.974 1.00 90.94 97 MET A C 1
ATOM 735 O O . MET A 1 97 ? 3.769 8.385 -10.726 1.00 90.94 97 MET A O 1
ATOM 739 N N . HIS A 1 98 ? 3.988 10.613 -10.930 1.00 90.94 98 HIS A N 1
ATOM 740 C CA . HIS A 1 98 ? 2.658 10.964 -10.414 1.00 90.94 98 HIS A CA 1
ATOM 741 C C . HIS A 1 98 ? 1.508 10.158 -11.038 1.00 90.94 98 HIS A C 1
ATOM 743 O O . HIS A 1 98 ? 0.670 9.642 -10.304 1.00 90.94 98 HIS A O 1
ATOM 749 N N . TYR A 1 99 ? 1.495 9.982 -12.365 1.00 91.25 99 TYR A N 1
ATOM 750 C CA . TYR A 1 99 ? 0.453 9.201 -13.047 1.00 91.25 99 TYR A CA 1
ATOM 751 C C . TYR A 1 99 ? 0.432 7.732 -12.594 1.00 91.25 99 TYR A C 1
ATOM 753 O O . TYR A 1 99 ? -0.616 7.202 -12.230 1.00 91.25 99 TYR A O 1
ATOM 761 N N . ALA A 1 100 ? 1.600 7.082 -12.548 1.00 93.31 100 ALA A N 1
ATOM 762 C CA . ALA A 1 100 ? 1.714 5.704 -12.077 1.00 93.31 100 ALA A CA 1
ATOM 763 C C . ALA A 1 100 ? 1.342 5.586 -10.588 1.00 93.31 100 ALA A C 1
ATOM 765 O O . ALA A 1 100 ? 0.648 4.646 -10.202 1.00 93.31 100 ALA A O 1
ATOM 766 N N . SER A 1 101 ? 1.752 6.559 -9.767 1.00 93.88 101 SER A N 1
ATOM 767 C CA . SER A 1 101 ? 1.402 6.641 -8.343 1.00 93.88 101 SER A CA 1
ATOM 768 C C . SER A 1 101 ? -0.115 6.717 -8.136 1.00 93.88 101 SER A C 1
ATOM 770 O O . SER A 1 101 ? -0.670 5.967 -7.332 1.00 93.88 101 SER A O 1
ATOM 772 N N . GLU A 1 102 ? -0.817 7.536 -8.924 1.00 94.00 102 GLU A N 1
ATOM 773 C CA . GLU A 1 102 ? -2.277 7.645 -8.863 1.00 94.00 102 GLU A CA 1
ATOM 774 C C . GLU A 1 102 ? -2.972 6.336 -9.276 1.00 94.00 102 GLU A C 1
ATOM 776 O O . GLU A 1 102 ? -3.914 5.897 -8.610 1.00 94.00 102 GLU A O 1
ATOM 781 N N . CYS A 1 103 ? -2.495 5.670 -10.334 1.00 94.94 103 CYS A N 1
ATOM 782 C CA . CYS A 1 103 ? -3.004 4.358 -10.741 1.00 94.94 103 CYS A CA 1
ATOM 783 C C . CYS A 1 103 ? -2.839 3.309 -9.631 1.00 94.94 103 CYS A C 1
ATOM 785 O O . CYS A 1 103 ? -3.779 2.566 -9.342 1.00 94.94 103 CYS A O 1
ATOM 787 N N . VAL A 1 104 ? -1.670 3.270 -8.984 1.00 95.88 104 VAL A N 1
ATOM 788 C CA . VAL A 1 104 ? -1.401 2.355 -7.868 1.00 95.88 104 VAL A CA 1
ATOM 789 C C . VAL A 1 104 ? -2.288 2.675 -6.664 1.00 95.88 104 VAL A C 1
ATOM 791 O O . VAL A 1 104 ? -2.910 1.764 -6.121 1.00 95.88 104 VAL A O 1
ATOM 794 N N . SER A 1 105 ? -2.413 3.948 -6.272 1.00 94.56 105 SER A N 1
ATOM 795 C CA . SER A 1 105 ? -3.268 4.361 -5.147 1.00 94.56 105 SER A CA 1
ATOM 796 C C . SER A 1 105 ? -4.735 3.969 -5.373 1.00 94.56 105 SER A C 1
ATOM 798 O O . SER A 1 105 ? -5.364 3.397 -4.481 1.00 94.56 105 SER A O 1
ATOM 800 N N . LYS A 1 106 ? -5.267 4.155 -6.591 1.00 94.50 106 LYS A N 1
ATOM 801 C CA . LYS A 1 106 ? -6.630 3.720 -6.952 1.00 94.50 106 LYS A CA 1
ATOM 802 C C . LYS A 1 106 ? -6.833 2.214 -6.782 1.00 94.50 106 LYS A C 1
ATOM 804 O O . LYS A 1 106 ? -7.833 1.798 -6.196 1.00 94.50 106 LYS A O 1
ATOM 809 N N . GLU A 1 107 ? -5.897 1.399 -7.260 1.00 95.19 107 GLU A N 1
ATOM 810 C CA . GLU A 1 107 ? -5.994 -0.059 -7.127 1.00 95.19 107 GLU A CA 1
ATOM 811 C C . GLU A 1 107 ? -5.851 -0.511 -5.663 1.00 95.19 107 GLU A C 1
ATOM 813 O O . GLU A 1 107 ? -6.584 -1.391 -5.209 1.00 95.19 107 GLU A O 1
ATOM 818 N N . ILE A 1 108 ? -4.982 0.131 -4.878 1.00 95.19 108 ILE A N 1
ATOM 819 C CA . ILE A 1 108 ? -4.853 -0.146 -3.439 1.00 95.19 108 ILE A CA 1
ATOM 820 C C . ILE A 1 108 ? -6.141 0.211 -2.696 1.00 95.19 108 ILE A C 1
ATOM 822 O O . ILE A 1 108 ? -6.608 -0.582 -1.882 1.00 95.19 108 ILE A O 1
ATOM 826 N N . ASN A 1 109 ? -6.760 1.349 -3.011 1.00 93.00 109 ASN A N 1
ATOM 827 C CA . ASN A 1 109 ? -8.033 1.765 -2.420 1.00 93.00 109 ASN A CA 1
ATOM 828 C C . ASN A 1 109 ? -9.167 0.786 -2.764 1.00 93.00 109 ASN A C 1
ATOM 830 O O . ASN A 1 109 ? -9.967 0.422 -1.899 1.00 93.00 109 ASN A O 1
ATOM 834 N N . LYS A 1 110 ? -9.192 0.266 -3.995 1.00 92.38 110 LYS A N 1
ATOM 835 C CA . LYS A 1 110 ? -10.128 -0.793 -4.392 1.00 92.38 110 LYS A CA 1
ATOM 836 C C . LYS A 1 110 ? -9.940 -2.066 -3.557 1.00 92.38 110 LYS A C 1
ATOM 838 O O . LYS A 1 110 ? -10.921 -2.627 -3.076 1.00 92.38 110 LYS A O 1
ATOM 843 N N . ARG A 1 111 ? -8.695 -2.500 -3.328 1.00 92.00 111 ARG A N 1
ATOM 844 C CA . ARG A 1 111 ? -8.380 -3.684 -2.497 1.00 92.00 111 ARG A CA 1
ATOM 845 C C . ARG A 1 111 ? -8.643 -3.467 -1.011 1.00 92.00 111 ARG A C 1
ATOM 847 O O . ARG A 1 111 ? -9.044 -4.393 -0.302 1.00 92.00 111 ARG A O 1
ATOM 854 N N . ALA A 1 112 ? -8.450 -2.236 -0.549 1.00 89.62 112 ALA A N 1
ATOM 855 C CA . ALA A 1 112 ? -8.790 -1.821 0.799 1.00 89.62 112 ALA A CA 1
ATOM 856 C C . ALA A 1 112 ? -10.291 -1.995 1.052 1.00 89.62 112 ALA A C 1
ATOM 858 O O . ALA A 1 112 ? -10.669 -2.579 2.071 1.00 89.62 112 ALA A O 1
ATOM 859 N N . ALA A 1 113 ? -11.127 -1.586 0.090 1.00 86.81 113 ALA A N 1
ATOM 860 C CA . ALA A 1 113 ? -12.580 -1.736 0.139 1.00 86.81 113 ALA A CA 1
ATOM 861 C C . ALA A 1 113 ? -13.038 -3.209 0.134 1.00 86.81 113 ALA A C 1
ATOM 863 O O . ALA A 1 113 ? -14.026 -3.542 0.789 1.00 86.81 113 ALA A O 1
ATOM 864 N N . THR A 1 114 ? -12.289 -4.120 -0.495 1.00 86.19 114 THR A N 1
ATOM 865 C CA . THR A 1 114 ? -12.588 -5.567 -0.512 1.00 86.19 114 THR A CA 1
ATOM 866 C C . THR A 1 114 ? -11.982 -6.353 0.661 1.00 86.19 114 THR A C 1
ATOM 868 O O . THR A 1 114 ? -11.916 -7.578 0.606 1.00 86.19 114 THR A O 1
ATOM 871 N N . HIS A 1 115 ? -11.536 -5.678 1.729 1.00 69.00 115 HIS A N 1
ATOM 872 C CA . HIS A 1 115 ? -11.012 -6.283 2.970 1.00 69.00 115 HIS A CA 1
ATOM 873 C C . HIS A 1 115 ? -9.769 -7.175 2.800 1.00 69.00 115 HIS A C 1
ATOM 875 O O . HIS A 1 115 ? -9.483 -8.028 3.642 1.00 69.00 115 HIS A O 1
ATOM 881 N N . THR A 1 116 ? -8.980 -6.988 1.743 1.00 80.31 116 THR A N 1
ATOM 882 C CA . THR A 1 116 ? -7.757 -7.780 1.571 1.00 80.31 116 THR A CA 1
ATOM 883 C C . THR A 1 116 ? -6.636 -7.207 2.437 1.00 80.31 116 THR A C 1
ATOM 885 O O . THR A 1 116 ? -6.150 -6.120 2.155 1.00 80.31 116 THR A O 1
ATOM 888 N N . LYS A 1 117 ? -6.211 -7.935 3.482 1.00 89.25 117 LYS A N 1
ATOM 889 C CA . LYS A 1 117 ? -5.030 -7.609 4.318 1.00 89.25 117 LYS A CA 1
ATOM 890 C C . LYS A 1 117 ? -4.983 -6.133 4.787 1.00 89.25 117 LYS A C 1
ATOM 892 O O . LYS A 1 117 ? -4.013 -5.427 4.506 1.00 89.25 117 LYS A O 1
ATOM 897 N N . PRO A 1 118 ? -6.000 -5.643 5.523 1.00 93.00 118 PRO A N 1
ATOM 898 C CA . PRO A 1 118 ? -6.152 -4.214 5.823 1.00 93.00 118 PRO A CA 1
ATOM 899 C C . PRO A 1 118 ? -4.980 -3.608 6.612 1.00 93.00 118 PRO A C 1
ATOM 901 O O . PRO A 1 118 ? -4.671 -2.438 6.420 1.00 93.00 118 PRO A O 1
ATOM 904 N N . LEU A 1 119 ? -4.290 -4.391 7.448 1.00 93.62 119 LEU A N 1
ATOM 905 C CA . LEU A 1 119 ? -3.123 -3.908 8.194 1.00 93.62 119 LEU A CA 1
ATOM 906 C C . LEU A 1 119 ? -1.895 -3.699 7.306 1.00 93.62 119 LEU A C 1
ATOM 908 O O . LEU A 1 119 ? -1.211 -2.695 7.457 1.00 93.62 119 LEU A O 1
ATOM 912 N N . GLU A 1 120 ? -1.641 -4.596 6.350 1.00 94.75 120 GLU A N 1
ATOM 913 C CA . GLU A 1 120 ? -0.553 -4.413 5.380 1.00 94.75 120 GLU A CA 1
ATOM 914 C C . GLU A 1 120 ? -0.806 -3.164 4.518 1.00 94.75 120 GLU A C 1
ATOM 916 O O . GLU A 1 120 ? 0.108 -2.378 4.278 1.00 94.75 120 GLU A O 1
ATOM 921 N N . ILE A 1 121 ? -2.064 -2.938 4.116 1.00 95.12 121 ILE A N 1
ATOM 922 C CA . ILE A 1 121 ? -2.467 -1.727 3.387 1.00 95.12 121 ILE A CA 1
ATOM 923 C C . ILE A 1 121 ? -2.279 -0.477 4.252 1.00 95.12 121 ILE A C 1
ATOM 925 O O . ILE A 1 121 ? -1.755 0.518 3.758 1.00 95.12 121 ILE A O 1
ATOM 929 N N . LEU A 1 122 ? -2.677 -0.515 5.527 1.00 94.44 122 LEU A N 1
ATOM 930 C CA . LEU A 1 122 ? -2.496 0.605 6.451 1.00 94.44 122 LEU A CA 1
ATOM 931 C C . LEU A 1 122 ? -1.017 0.995 6.562 1.00 94.44 122 LEU A C 1
ATOM 933 O O . LEU A 1 122 ? -0.677 2.162 6.384 1.00 94.44 122 LEU A O 1
ATOM 937 N N . VAL A 1 123 ? -0.143 0.009 6.792 1.00 93.81 123 VAL A N 1
ATOM 938 C CA . VAL A 1 123 ? 1.313 0.203 6.879 1.00 93.81 123 VAL A CA 1
ATOM 939 C C . VAL A 1 123 ? 1.857 0.823 5.596 1.00 93.81 123 VAL A C 1
ATOM 941 O O . VAL A 1 123 ? 2.579 1.817 5.653 1.00 93.81 123 VAL A O 1
ATOM 944 N N . TYR A 1 124 ? 1.483 0.274 4.438 1.00 94.50 124 TYR A N 1
ATOM 945 C CA . TYR A 1 124 ? 1.903 0.815 3.149 1.00 94.50 124 TYR A CA 1
ATOM 946 C C . TYR A 1 124 ? 1.473 2.278 2.984 1.00 94.50 124 TYR A C 1
ATOM 948 O O . TYR A 1 124 ? 2.293 3.127 2.644 1.00 94.50 124 TYR A O 1
ATOM 956 N N . LYS A 1 125 ? 0.200 2.591 3.250 1.00 94.38 125 LYS A N 1
ATOM 957 C CA . LYS A 1 125 ? -0.357 3.934 3.052 1.00 94.38 125 LYS A CA 1
ATOM 958 C C . LYS A 1 125 ? 0.311 4.977 3.939 1.00 94.38 125 LYS A C 1
ATOM 960 O O . LYS A 1 125 ? 0.631 6.059 3.454 1.00 94.38 125 LYS A O 1
ATOM 965 N N . ILE A 1 126 ? 0.595 4.625 5.192 1.00 92.94 126 ILE A N 1
ATOM 966 C CA . ILE A 1 126 ? 1.368 5.470 6.110 1.00 92.94 126 ILE A CA 1
ATOM 967 C C . ILE A 1 126 ? 2.779 5.695 5.561 1.00 92.94 126 ILE A C 1
ATOM 969 O O . ILE A 1 126 ? 3.229 6.835 5.484 1.00 92.94 126 ILE A O 1
ATOM 973 N N . LYS A 1 127 ? 3.452 4.631 5.103 1.00 91.62 127 LYS A N 1
ATOM 974 C CA . LYS A 1 127 ? 4.812 4.705 4.549 1.00 91.62 127 LYS A CA 1
ATOM 975 C C . LYS A 1 127 ? 4.915 5.621 3.328 1.00 91.62 127 LYS A C 1
ATOM 977 O O . LYS A 1 127 ? 5.926 6.298 3.164 1.00 91.62 127 LYS A O 1
ATOM 982 N N . VAL A 1 128 ? 3.894 5.641 2.472 1.00 93.06 128 VAL A N 1
ATOM 983 C CA . VAL A 1 128 ? 3.862 6.500 1.277 1.00 93.06 128 VAL A CA 1
ATOM 984 C C . VAL A 1 128 ? 3.144 7.838 1.495 1.00 93.06 128 VAL A C 1
ATOM 986 O O . VAL A 1 128 ? 2.930 8.572 0.530 1.00 93.06 128 VAL A O 1
ATOM 989 N N . SER A 1 129 ? 2.768 8.154 2.739 1.00 91.56 129 SER A N 1
ATOM 990 C CA . SER A 1 129 ? 2.022 9.361 3.122 1.00 91.56 129 SER A CA 1
ATOM 991 C C . SER A 1 129 ? 0.691 9.553 2.370 1.00 91.56 129 SER A C 1
ATOM 993 O O . SER A 1 129 ? 0.242 10.680 2.165 1.00 91.56 129 SER A O 1
ATOM 995 N N . ASP A 1 130 ? 0.036 8.461 1.961 1.00 91.94 130 ASP A N 1
ATOM 996 C CA . ASP A 1 130 ? -1.289 8.483 1.330 1.00 91.94 130 ASP A CA 1
ATOM 997 C C . ASP A 1 130 ? -2.373 8.348 2.406 1.00 91.94 130 ASP A C 1
ATOM 999 O O . ASP A 1 130 ? -2.649 7.259 2.905 1.00 91.94 130 ASP A O 1
ATOM 1003 N N . LEU A 1 131 ? -3.016 9.462 2.756 1.00 90.88 131 LEU A N 1
ATOM 1004 C CA . LEU A 1 131 ? -4.054 9.497 3.792 1.00 90.88 131 LEU A CA 1
ATOM 1005 C C . LEU A 1 131 ? -5.471 9.227 3.256 1.00 90.88 131 LEU A C 1
ATOM 1007 O O . LEU A 1 131 ? -6.439 9.264 4.019 1.00 90.88 131 LEU A O 1
ATOM 1011 N N . SER A 1 132 ? -5.635 8.942 1.960 1.00 90.19 132 SER A N 1
ATOM 1012 C CA . SER A 1 132 ? -6.963 8.659 1.401 1.00 90.19 132 SER A CA 1
ATOM 1013 C C . SER A 1 132 ? -7.564 7.392 2.020 1.00 90.19 132 SER A C 1
ATOM 1015 O O . SER A 1 132 ? -6.901 6.365 2.101 1.00 90.19 132 SER A O 1
ATOM 1017 N N . MET A 1 133 ? -8.822 7.438 2.470 1.00 90.50 133 MET A N 1
ATOM 1018 C CA . MET A 1 133 ? -9.509 6.305 3.125 1.00 90.50 133 MET A CA 1
ATOM 1019 C C . MET A 1 133 ? -8.824 5.769 4.402 1.00 90.50 133 MET A C 1
ATOM 1021 O O . MET A 1 133 ? -9.169 4.679 4.864 1.00 90.50 133 MET A O 1
ATOM 1025 N N . ILE A 1 134 ? -7.873 6.504 4.995 1.00 91.06 134 ILE A N 1
ATOM 1026 C CA . ILE A 1 134 ? -7.054 5.991 6.104 1.00 91.06 134 ILE A CA 1
ATOM 1027 C C . ILE A 1 134 ? -7.901 5.582 7.316 1.00 91.06 134 ILE A C 1
ATOM 1029 O O . ILE A 1 134 ? -7.672 4.516 7.880 1.00 91.06 134 ILE A O 1
ATOM 1033 N N . ASP A 1 135 ? -8.941 6.351 7.646 1.00 90.50 135 ASP A N 1
ATOM 1034 C CA . ASP A 1 135 ? -9.854 6.050 8.755 1.00 90.50 135 ASP A CA 1
ATOM 1035 C C . ASP A 1 135 ? -10.682 4.787 8.506 1.00 90.50 135 ASP A C 1
ATOM 1037 O O . ASP A 1 135 ? -10.921 3.991 9.413 1.00 90.50 135 ASP A O 1
ATOM 1041 N N . GLU A 1 136 ? -11.142 4.571 7.272 1.00 90.88 136 GLU A N 1
ATOM 1042 C CA . GLU A 1 136 ? -11.882 3.359 6.921 1.00 90.88 136 GLU A CA 1
ATOM 1043 C C . GLU A 1 136 ? -10.989 2.122 7.030 1.00 90.88 136 GLU A C 1
ATOM 1045 O O . GLU A 1 136 ? -11.392 1.100 7.589 1.00 90.88 136 GLU A O 1
ATOM 1050 N N . ILE A 1 137 ? -9.755 2.233 6.548 1.00 93.12 137 ILE A N 1
ATOM 1051 C CA . ILE A 1 137 ? -8.765 1.161 6.613 1.00 93.12 137 ILE A CA 1
ATOM 1052 C C . ILE A 1 137 ? -8.393 0.882 8.067 1.00 93.12 137 ILE A C 1
ATOM 1054 O O . ILE A 1 137 ? -8.419 -0.276 8.482 1.00 93.12 137 ILE A O 1
ATOM 1058 N N . ALA A 1 138 ? -8.124 1.924 8.857 1.00 92.94 138 ALA A N 1
ATOM 1059 C CA . ALA A 1 138 ? -7.822 1.805 10.276 1.00 92.94 138 ALA A CA 1
ATOM 1060 C C . ALA A 1 138 ? -8.938 1.051 11.008 1.00 92.94 138 ALA A C 1
ATOM 1062 O O . ALA A 1 138 ? -8.658 0.043 11.655 1.00 92.94 138 ALA A O 1
ATOM 1063 N N . ARG A 1 139 ? -10.211 1.425 10.821 1.00 91.31 139 ARG A N 1
ATOM 1064 C CA . ARG A 1 139 ? -11.352 0.708 11.427 1.00 91.31 139 ARG A CA 1
ATOM 1065 C C . ARG A 1 139 ? -11.379 -0.782 11.090 1.00 91.31 139 ARG A C 1
ATOM 1067 O O . ARG A 1 139 ? -11.669 -1.600 11.958 1.00 91.31 139 ARG A O 1
ATOM 1074 N N . ARG A 1 140 ? -11.014 -1.161 9.864 1.00 91.38 140 ARG A N 1
ATOM 1075 C CA . ARG A 1 140 ? -10.947 -2.571 9.433 1.00 91.38 140 ARG A CA 1
ATOM 1076 C C . ARG A 1 140 ? -9.806 -3.357 10.088 1.00 91.38 140 ARG A C 1
ATOM 1078 O O . ARG A 1 140 ? -9.788 -4.580 9.995 1.00 91.38 140 ARG A O 1
ATOM 1085 N N . THR A 1 141 ? -8.860 -2.687 10.746 1.00 93.69 141 THR A N 1
ATOM 1086 C CA . THR A 1 141 ? -7.764 -3.337 11.484 1.00 93.69 141 THR A CA 1
ATOM 1087 C C . THR A 1 141 ? -8.068 -3.572 12.965 1.00 93.69 141 THR A C 1
ATOM 1089 O O . THR A 1 141 ? -7.278 -4.215 13.645 1.00 93.69 141 THR A O 1
ATOM 1092 N N . MET A 1 142 ? -9.198 -3.087 13.486 1.00 92.44 142 MET A N 1
ATOM 1093 C CA . MET A 1 142 ? -9.469 -3.053 14.934 1.00 92.44 142 MET A CA 1
ATOM 1094 C C . MET A 1 142 ? -9.643 -4.436 15.579 1.00 92.44 142 MET A C 1
ATOM 1096 O O . MET A 1 142 ? -9.341 -4.614 16.765 1.00 92.44 142 MET A O 1
ATOM 1100 N N . ASP A 1 143 ? -10.070 -5.417 14.782 1.00 89.25 143 ASP A N 1
ATOM 1101 C CA . ASP A 1 143 ? -10.242 -6.814 15.195 1.00 89.25 143 ASP A CA 1
ATOM 1102 C C . ASP A 1 143 ? -8.964 -7.654 15.012 1.00 89.25 143 ASP A C 1
ATOM 1104 O O . ASP A 1 143 ? -8.945 -8.843 15.329 1.00 89.25 143 ASP A O 1
ATOM 1108 N N . ILE A 1 144 ? -7.874 -7.060 14.513 1.00 91.62 144 ILE A N 1
ATOM 1109 C CA . ILE A 1 144 ? -6.620 -7.783 14.284 1.00 91.62 144 ILE A CA 1
ATOM 1110 C C . ILE A 1 144 ? -5.925 -8.073 15.626 1.00 91.62 144 ILE A C 1
ATOM 1112 O O . ILE A 1 144 ? -5.823 -7.178 16.475 1.00 91.62 144 ILE A O 1
ATOM 1116 N N . PRO A 1 145 ? -5.419 -9.306 15.836 1.00 91.94 145 PRO A N 1
ATOM 1117 C CA . PRO A 1 145 ? -4.654 -9.657 17.029 1.00 91.94 145 PRO A CA 1
ATOM 1118 C C . PRO A 1 145 ? -3.440 -8.746 17.240 1.00 91.94 145 PRO A C 1
ATOM 1120 O O . PRO A 1 145 ? -2.802 -8.304 16.281 1.00 91.94 145 PRO A O 1
ATOM 1123 N N . MET A 1 146 ? -3.116 -8.467 18.504 1.00 91.56 146 MET A N 1
ATOM 1124 C CA . MET A 1 146 ? -2.028 -7.548 18.858 1.00 91.56 146 MET A CA 1
ATOM 1125 C C . MET A 1 146 ? -0.678 -8.041 18.321 1.00 91.56 146 MET A C 1
ATOM 1127 O O . MET A 1 146 ? 0.133 -7.243 17.864 1.00 91.56 146 MET A O 1
ATOM 1131 N N . GLU A 1 147 ? -0.466 -9.356 18.313 1.00 91.56 147 GLU A N 1
ATOM 1132 C CA . GLU A 1 147 ? 0.754 -10.004 17.833 1.00 91.56 147 GLU A CA 1
ATOM 1133 C C . GLU A 1 147 ? 1.005 -9.684 16.354 1.00 91.56 147 GLU A C 1
ATOM 1135 O O . GLU A 1 147 ? 2.118 -9.346 15.956 1.00 91.56 147 GLU A O 1
ATOM 1140 N N . ASN A 1 148 ? -0.053 -9.708 15.539 1.00 91.50 148 ASN A N 1
ATOM 1141 C CA . ASN A 1 148 ? 0.033 -9.370 14.120 1.00 91.50 148 ASN A CA 1
ATOM 1142 C C . ASN A 1 148 ? 0.324 -7.878 13.914 1.00 91.50 148 ASN A C 1
ATOM 1144 O O . ASN A 1 148 ? 1.074 -7.519 13.007 1.00 91.50 148 ASN A O 1
ATOM 1148 N N . ALA A 1 149 ? -0.250 -7.018 14.760 1.00 92.56 149 ALA A N 1
ATOM 1149 C CA . ALA A 1 149 ? -0.015 -5.579 14.728 1.00 92.56 149 ALA A CA 1
ATOM 1150 C C . ALA A 1 149 ? 1.438 -5.225 15.065 1.00 92.56 149 ALA A C 1
ATOM 1152 O O . ALA A 1 149 ? 2.054 -4.472 14.317 1.00 92.56 149 ALA A O 1
ATOM 1153 N N . VAL A 1 150 ? 2.008 -5.819 16.118 1.00 91.19 150 VAL A N 1
ATOM 1154 C CA . VAL A 1 150 ? 3.413 -5.612 16.519 1.00 91.19 150 VAL A CA 1
ATOM 1155 C C . VAL A 1 150 ? 4.383 -6.035 15.413 1.00 91.19 150 VAL A C 1
ATOM 1157 O O . VAL A 1 150 ? 5.367 -5.348 15.161 1.00 91.19 150 VAL A O 1
ATOM 1160 N N . ASN A 1 151 ? 4.093 -7.138 14.719 1.00 90.06 151 ASN A N 1
ATOM 1161 C CA . ASN A 1 151 ? 4.966 -7.644 13.659 1.00 90.06 151 ASN A CA 1
ATOM 1162 C C . ASN A 1 151 ? 4.985 -6.757 12.401 1.00 90.06 151 ASN A C 1
ATOM 1164 O O . ASN A 1 151 ? 5.985 -6.739 11.687 1.00 90.06 151 ASN A O 1
ATOM 1168 N N . LEU A 1 152 ? 3.887 -6.055 12.100 1.00 90.06 152 LEU A N 1
ATOM 1169 C CA . LEU A 1 152 ? 3.749 -5.255 10.875 1.00 90.06 152 LEU A CA 1
ATOM 1170 C C . LEU A 1 152 ? 3.971 -3.753 11.102 1.00 90.06 152 LEU A C 1
ATOM 1172 O O . LEU A 1 152 ? 4.511 -3.075 10.229 1.00 90.06 152 LEU A O 1
ATOM 1176 N N . LEU A 1 153 ? 3.590 -3.226 12.265 1.00 90.75 153 LEU A N 1
ATOM 1177 C CA . LEU A 1 153 ? 3.800 -1.831 12.660 1.00 90.75 153 LEU A CA 1
ATOM 1178 C C . LEU A 1 153 ? 5.134 -1.713 13.405 1.00 90.75 153 LEU A C 1
ATOM 1180 O O . LEU A 1 153 ? 5.174 -1.509 14.614 1.00 90.75 153 LEU A O 1
ATOM 1184 N N . VAL A 1 154 ? 6.233 -1.879 12.668 1.00 80.94 154 VAL A N 1
ATOM 1185 C CA . VAL A 1 154 ? 7.597 -1.893 13.231 1.00 80.94 154 VAL A CA 1
ATOM 1186 C C . VAL A 1 154 ? 7.992 -0.534 13.822 1.00 80.94 154 VAL A C 1
ATOM 1188 O O . VAL A 1 154 ? 8.778 -0.463 14.765 1.00 80.94 154 VAL A O 1
ATOM 1191 N N . ASP A 1 155 ? 7.438 0.553 13.283 1.00 89.25 155 ASP A N 1
ATOM 1192 C CA . ASP A 1 155 ? 7.637 1.892 13.824 1.00 89.25 155 ASP A CA 1
ATOM 1193 C C . ASP A 1 155 ? 6.827 2.103 15.115 1.00 89.25 155 ASP A C 1
ATOM 1195 O O . ASP A 1 155 ? 5.599 1.971 15.139 1.00 89.25 155 ASP A O 1
ATOM 1199 N N . LEU A 1 156 ? 7.528 2.470 16.193 1.00 89.19 156 LEU A N 1
ATOM 1200 C CA . LEU A 1 156 ? 6.946 2.618 17.526 1.00 89.19 156 LEU A CA 1
ATOM 1201 C C . LEU A 1 156 ? 5.889 3.726 17.575 1.00 89.19 156 LEU A C 1
ATOM 1203 O O . LEU A 1 156 ? 4.902 3.597 18.300 1.00 89.19 156 LEU A O 1
ATOM 1207 N N . GLU A 1 157 ? 6.087 4.822 16.846 1.00 90.81 157 GLU A N 1
ATOM 1208 C CA . GLU A 1 157 ? 5.126 5.924 16.825 1.00 90.81 157 GLU A CA 1
ATOM 1209 C C . GLU A 1 157 ? 3.820 5.492 16.157 1.00 90.81 157 GLU A C 1
ATOM 1211 O O . GLU A 1 157 ? 2.745 5.613 16.752 1.00 90.81 157 GLU A O 1
ATOM 1216 N N . THR A 1 158 ? 3.922 4.885 14.979 1.00 90.25 158 THR A N 1
ATOM 1217 C CA . THR A 1 158 ? 2.791 4.338 14.231 1.00 90.25 158 THR A CA 1
ATOM 1218 C C . THR A 1 158 ? 2.044 3.284 15.046 1.00 90.25 158 THR A C 1
ATOM 1220 O O . THR A 1 158 ? 0.815 3.330 15.144 1.00 90.25 158 THR A O 1
ATOM 1223 N N . PHE A 1 159 ? 2.768 2.371 15.699 1.00 93.56 159 PHE A N 1
ATOM 1224 C CA . PHE A 1 159 ? 2.166 1.374 16.582 1.00 93.56 159 PHE A CA 1
ATOM 1225 C C . PHE A 1 159 ? 1.415 2.0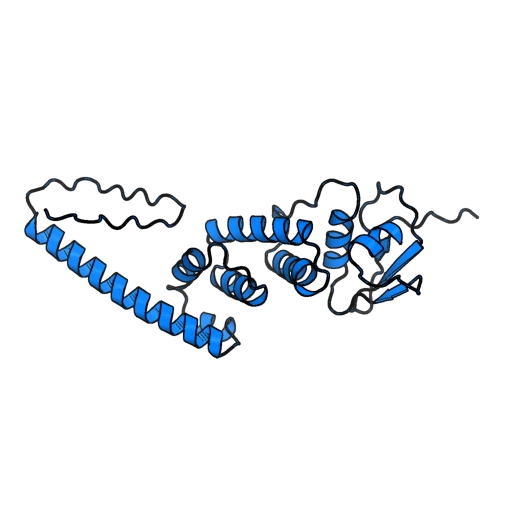23 17.751 1.00 93.56 159 PHE A C 1
ATOM 1227 O O . PHE A 1 159 ? 0.267 1.672 18.023 1.00 93.56 159 PHE A O 1
ATOM 1234 N N . ARG A 1 160 ? 2.006 3.025 18.417 1.00 94.00 160 ARG A N 1
ATOM 1235 C CA . ARG A 1 160 ? 1.352 3.754 19.521 1.00 94.00 160 ARG A CA 1
ATOM 1236 C C . ARG A 1 160 ? 0.089 4.484 19.072 1.00 94.00 160 ARG A C 1
ATOM 1238 O O . ARG A 1 160 ? -0.891 4.499 19.817 1.00 94.00 160 ARG A O 1
ATOM 1245 N N . ILE A 1 161 ? 0.105 5.095 17.888 1.00 92.25 161 ILE A N 1
ATOM 1246 C CA . ILE A 1 161 ? -1.072 5.754 17.305 1.00 92.25 161 ILE A CA 1
ATOM 1247 C C . ILE A 1 161 ? -2.167 4.719 17.041 1.00 92.25 161 ILE A C 1
ATOM 1249 O O . ILE A 1 161 ? -3.313 4.925 17.442 1.00 92.25 161 ILE A O 1
ATOM 1253 N N . TRP A 1 162 ? -1.809 3.586 16.439 1.00 95.06 162 TRP A N 1
ATOM 1254 C CA . TRP A 1 162 ? -2.745 2.506 16.154 1.00 95.06 162 TRP A CA 1
ATOM 1255 C C . TRP A 1 162 ? -3.374 1.918 17.426 1.00 95.06 162 TRP A C 1
ATOM 1257 O O . TRP A 1 162 ? -4.594 1.774 17.483 1.00 95.06 162 TRP A O 1
ATOM 1267 N N . VAL A 1 163 ? -2.583 1.653 18.476 1.00 95.19 163 VAL A 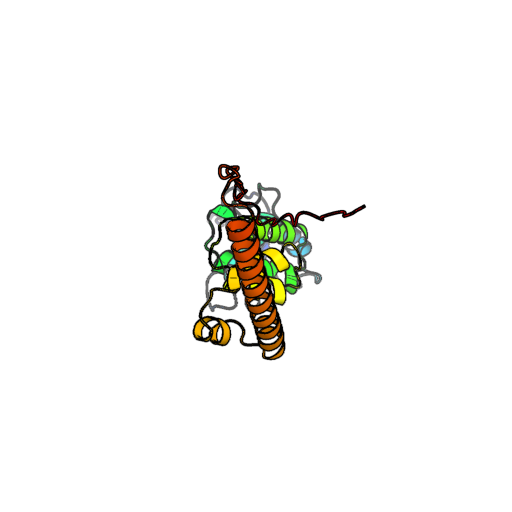N 1
ATOM 1268 C CA . VAL A 1 163 ? -3.093 1.162 19.772 1.00 95.19 163 VAL A CA 1
ATOM 1269 C C . VAL A 1 163 ? -4.079 2.157 20.382 1.00 95.19 163 VAL A C 1
ATOM 1271 O O . VAL A 1 163 ? -5.186 1.778 20.751 1.00 95.19 163 VAL A O 1
ATOM 1274 N N . ARG A 1 164 ? -3.731 3.451 20.414 1.00 94.75 164 ARG A N 1
ATOM 1275 C CA . ARG A 1 164 ? -4.633 4.500 20.920 1.00 94.75 164 ARG A CA 1
ATOM 1276 C C . ARG A 1 164 ? -5.946 4.557 20.149 1.00 94.75 164 ARG A C 1
ATOM 1278 O O . ARG A 1 164 ? -7.009 4.715 20.750 1.00 94.75 164 ARG A O 1
ATOM 1285 N N . TYR A 1 165 ? -5.868 4.443 18.827 1.00 94.19 165 TYR A N 1
ATOM 1286 C CA . TYR A 1 165 ? -7.046 4.412 17.974 1.00 94.19 165 TYR A CA 1
ATOM 1287 C C . TYR A 1 165 ? -7.912 3.184 18.286 1.00 94.19 165 TYR A C 1
ATOM 1289 O O . TYR A 1 165 ? -9.125 3.315 18.454 1.00 94.19 165 TYR A O 1
ATOM 1297 N N . ARG A 1 166 ? -7.291 2.010 18.448 1.00 94.38 166 ARG A N 1
ATOM 1298 C CA . ARG A 1 166 ? -7.963 0.754 18.797 1.00 94.38 166 ARG A CA 1
ATOM 1299 C C . ARG A 1 166 ? -8.677 0.800 20.134 1.00 94.38 166 ARG A C 1
ATOM 1301 O O . ARG A 1 166 ? -9.860 0.465 20.185 1.00 94.38 166 ARG A O 1
ATOM 1308 N N . ASP A 1 167 ? -8.007 1.262 21.180 1.00 93.12 167 ASP A N 1
ATOM 1309 C CA . ASP A 1 167 ? -8.596 1.360 22.516 1.00 93.12 167 ASP A CA 1
ATOM 1310 C C . ASP A 1 167 ? -9.818 2.283 22.501 1.00 93.12 167 ASP A C 1
ATOM 1312 O O . ASP A 1 167 ? -10.884 1.954 23.034 1.00 93.12 167 ASP A O 1
ATOM 1316 N N . LYS A 1 168 ? -9.696 3.433 21.824 1.00 93.81 168 LYS A N 1
ATOM 1317 C CA . LYS A 1 168 ? -10.808 4.373 21.696 1.00 93.81 168 LYS A CA 1
ATOM 1318 C C . LYS A 1 168 ? -11.956 3.776 20.887 1.00 93.81 168 LYS A C 1
ATOM 1320 O O . LYS A 1 168 ? -13.104 3.907 21.302 1.00 93.81 168 LYS A O 1
ATOM 1325 N N . TRP A 1 169 ? -11.664 3.102 19.777 1.00 91.94 169 TRP A N 1
ATOM 1326 C CA . TRP A 1 169 ? -12.666 2.434 18.951 1.00 91.94 169 TRP A CA 1
ATOM 1327 C C . TRP A 1 169 ? -13.443 1.376 19.737 1.00 91.94 169 TRP A C 1
ATOM 1329 O O . TRP A 1 169 ? -14.672 1.389 19.739 1.00 91.94 169 TRP A O 1
ATOM 1339 N N . GLN A 1 170 ? -12.743 0.500 20.459 1.00 90.69 170 GLN A N 1
ATOM 1340 C CA . GLN A 1 170 ? -13.363 -0.552 21.265 1.00 90.69 170 GLN A CA 1
ATOM 1341 C C . GLN A 1 170 ? -14.225 0.025 22.392 1.00 90.69 170 GLN A C 1
ATOM 1343 O O . GLN A 1 170 ? -15.352 -0.431 22.590 1.00 90.69 170 GLN A O 1
ATOM 1348 N N . SER A 1 171 ? -13.741 1.065 23.079 1.00 92.88 171 SER A N 1
ATOM 1349 C CA . SER A 1 171 ? -14.509 1.766 24.115 1.00 92.88 171 SER A CA 1
ATOM 1350 C C . SER A 1 171 ? -15.797 2.384 23.559 1.00 92.88 171 SER A C 1
ATOM 1352 O O . SER A 1 171 ? -16.869 2.200 24.134 1.00 92.88 171 SER A O 1
ATOM 1354 N N . MET A 1 172 ? -15.718 3.066 22.412 1.00 90.94 172 MET A N 1
ATOM 1355 C CA . MET A 1 172 ? -16.887 3.670 21.763 1.00 90.94 172 MET A CA 1
ATOM 1356 C C . MET A 1 172 ? -17.875 2.611 21.260 1.00 90.94 172 MET A C 1
ATOM 1358 O O . MET A 1 172 ? -19.085 2.779 21.399 1.00 90.94 172 MET A O 1
ATOM 1362 N N . LEU A 1 173 ? -17.376 1.503 20.705 1.00 89.25 173 LEU A N 1
ATOM 1363 C CA . LEU A 1 173 ? -18.212 0.407 20.224 1.00 89.25 173 LEU A CA 1
ATOM 1364 C C . LEU A 1 173 ? -18.948 -0.300 21.371 1.00 89.25 173 LEU A C 1
ATOM 1366 O O . LEU A 1 173 ? -20.100 -0.694 21.198 1.00 89.25 173 LEU A O 1
ATOM 1370 N N . ALA A 1 174 ? -18.313 -0.442 22.537 1.00 90.94 174 ALA A N 1
ATOM 1371 C CA . ALA A 1 174 ? -18.953 -0.981 23.735 1.00 90.94 174 ALA A CA 1
ATOM 1372 C C . ALA A 1 174 ? -20.102 -0.079 24.215 1.00 90.94 174 ALA A C 1
ATOM 1374 O O . ALA A 1 174 ? -21.222 -0.563 24.357 1.00 90.94 174 ALA A O 1
ATOM 1375 N N . GLN A 1 175 ? -19.856 1.230 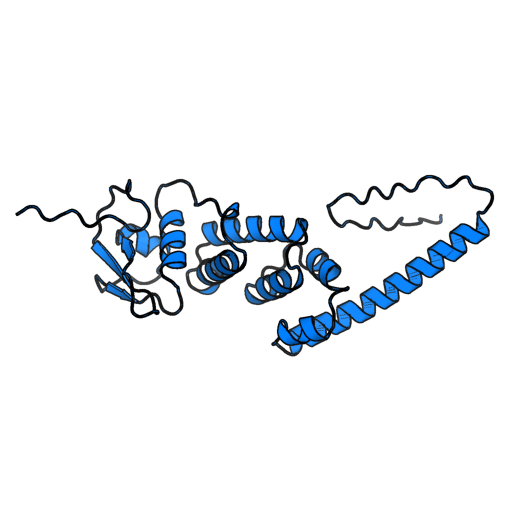24.346 1.00 93.75 175 GLN A N 1
ATOM 1376 C CA . GLN A 1 175 ? -20.886 2.212 24.724 1.00 93.75 175 GLN A CA 1
ATOM 1377 C C . GLN A 1 175 ? -22.064 2.216 23.741 1.00 93.75 175 GLN A C 1
ATOM 1379 O O . GLN A 1 175 ? -23.224 2.262 24.138 1.00 93.75 175 GLN A O 1
ATOM 1384 N N . TYR A 1 176 ? -21.776 2.124 22.442 1.00 90.62 176 TYR A N 1
ATOM 1385 C CA . TYR A 1 176 ? -22.808 2.055 21.412 1.00 90.62 176 TYR A CA 1
ATOM 1386 C C . TYR A 1 176 ? -23.681 0.795 21.538 1.00 90.62 176 TYR A C 1
ATOM 1388 O O . TYR A 1 176 ? -24.903 0.872 21.421 1.00 90.62 176 TYR A O 1
ATOM 1396 N N . ARG A 1 177 ? -23.071 -0.367 21.805 1.00 90.62 177 ARG A N 1
ATOM 1397 C CA . ARG A 1 177 ? -23.800 -1.631 22.015 1.00 90.62 177 ARG A CA 1
ATOM 1398 C C . ARG A 1 177 ? -24.690 -1.591 23.257 1.00 90.62 177 ARG A C 1
ATOM 1400 O O . ARG A 1 177 ? -25.794 -2.131 23.225 1.00 90.62 177 ARG A O 1
ATOM 1407 N N . GLU A 1 178 ? -24.225 -0.948 24.321 1.00 91.81 178 GLU A N 1
ATOM 1408 C CA . GLU A 1 178 ? -24.993 -0.755 25.552 1.0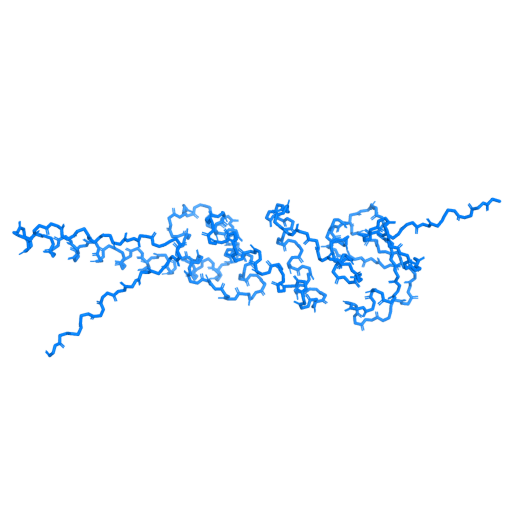0 91.81 178 GLU A CA 1
ATOM 1409 C C . GLU A 1 178 ? -26.219 0.134 25.296 1.00 91.81 178 GLU A C 1
ATOM 1411 O O . GLU A 1 178 ? -27.347 -0.299 25.518 1.00 91.81 178 GLU A O 1
ATOM 1416 N N . ALA A 1 179 ? -26.027 1.289 24.650 1.00 91.19 179 ALA A N 1
ATOM 1417 C CA . ALA A 1 179 ? -27.121 2.190 24.282 1.00 91.19 179 ALA A CA 1
ATOM 1418 C C . ALA A 1 179 ? -28.175 1.532 23.367 1.00 91.19 179 ALA A C 1
ATOM 1420 O O . ALA A 1 179 ? -29.375 1.773 23.514 1.00 91.19 179 ALA A O 1
ATOM 1421 N N . LEU A 1 180 ? -27.752 0.678 22.426 1.00 88.75 180 LEU A N 1
ATOM 1422 C CA . LEU A 1 180 ? -28.675 -0.108 21.599 1.00 88.75 180 LEU A CA 1
ATOM 1423 C C . LEU A 1 180 ? -29.492 -1.108 22.425 1.00 88.75 180 LEU A C 1
ATOM 1425 O O . LEU A 1 180 ? -30.674 -1.323 22.146 1.00 88.75 180 LEU A O 1
ATOM 1429 N N . THR A 1 181 ? -28.870 -1.716 23.434 1.00 89.50 181 THR A N 1
ATOM 1430 C CA . THR A 1 181 ? -29.530 -2.672 24.326 1.00 89.50 181 THR A CA 1
ATOM 1431 C C . THR A 1 181 ? -30.595 -1.960 25.159 1.00 89.50 181 THR A C 1
ATOM 1433 O O . THR A 1 181 ? -31.750 -2.390 25.146 1.00 89.50 181 THR A O 1
ATOM 1436 N N . ASP A 1 182 ? -30.258 -0.821 25.764 1.00 87.12 182 ASP A N 1
ATOM 1437 C CA . ASP A 1 182 ? -31.187 0.009 26.545 1.00 87.12 182 ASP A CA 1
ATOM 1438 C C . ASP A 1 182 ? -32.375 0.497 25.705 1.00 87.12 182 ASP A C 1
ATOM 1440 O O . ASP A 1 182 ? -33.536 0.448 26.132 1.00 87.12 182 ASP A O 1
ATOM 1444 N N . TYR A 1 183 ? -32.107 0.919 24.465 1.00 84.19 183 TYR A N 1
ATOM 1445 C CA . TYR A 1 183 ? -33.152 1.318 23.526 1.00 84.19 183 TYR A CA 1
ATOM 1446 C C . TYR A 1 183 ? -34.103 0.156 23.203 1.00 84.19 183 TYR A C 1
ATOM 1448 O O . TYR A 1 183 ? -35.322 0.320 23.249 1.00 84.19 183 TYR A O 1
ATOM 1456 N N . SER A 1 184 ? -33.562 -1.036 22.929 1.00 80.88 184 SER A N 1
ATOM 1457 C CA . SER A 1 184 ? -34.371 -2.217 22.603 1.00 80.88 184 SER A CA 1
ATOM 1458 C C . SER A 1 184 ? -35.257 -2.678 23.768 1.00 80.88 184 SER A C 1
ATOM 1460 O O . SER A 1 184 ? -36.413 -3.042 23.555 1.00 80.88 184 SER A O 1
ATOM 1462 N N . GLN A 1 185 ? -34.754 -2.608 25.005 1.00 80.25 185 GLN A N 1
ATOM 1463 C CA . GLN A 1 185 ? -35.497 -3.005 26.204 1.00 80.25 185 GLN A CA 1
ATOM 1464 C C . GLN A 1 185 ? -36.623 -2.018 26.537 1.00 80.25 185 GLN A C 1
ATOM 1466 O O . GLN A 1 185 ? -37.729 -2.435 26.890 1.00 80.25 185 GLN A O 1
ATOM 1471 N N . SER A 1 186 ? -36.372 -0.717 26.365 1.00 78.88 186 SER A N 1
ATOM 1472 C CA . SER A 1 186 ? -37.362 0.344 26.607 1.00 78.88 186 SER A CA 1
ATOM 1473 C C . SER A 1 186 ? -38.475 0.420 25.550 1.00 78.88 186 SER A C 1
ATOM 1475 O O . SER A 1 186 ? -39.517 1.014 25.819 1.00 78.88 186 SER A O 1
ATOM 1477 N N . HIS A 1 187 ? -38.300 -0.205 24.378 1.00 72.00 187 HIS A N 1
ATOM 1478 C CA . HIS A 1 187 ? -39.231 -0.125 23.241 1.00 72.00 187 HIS A CA 1
ATOM 1479 C C . HIS A 1 187 ? -39.759 -1.497 22.772 1.00 72.00 187 HIS A C 1
ATOM 1481 O O . HIS A 1 187 ? -40.097 -1.678 21.604 1.00 72.00 187 HIS A O 1
ATOM 1487 N N . SER A 1 188 ? -39.906 -2.453 23.695 1.00 57.50 188 SER A N 1
ATOM 1488 C CA . SER A 1 188 ? -40.320 -3.855 23.464 1.00 57.50 188 SER A CA 1
ATOM 1489 C C . SER A 1 188 ? -41.694 -4.084 22.790 1.00 57.50 188 SER A C 1
ATOM 1491 O O . SER A 1 188 ? -42.005 -5.219 22.437 1.00 57.50 188 SER A O 1
ATOM 1493 N N . ASN A 1 189 ? -42.487 -3.034 22.538 1.00 51.12 189 ASN A N 1
ATOM 1494 C CA . ASN A 1 189 ? -43.749 -3.089 21.775 1.00 51.12 189 ASN A CA 1
ATOM 1495 C C . ASN A 1 189 ? -43.648 -2.542 20.341 1.00 51.12 189 ASN A C 1
ATOM 1497 O O . ASN A 1 189 ? -44.639 -2.535 19.610 1.00 51.12 189 ASN A O 1
ATOM 1501 N N . VAL A 1 190 ? -42.476 -2.073 19.916 1.00 51.94 190 VAL A N 1
ATOM 1502 C CA . VAL A 1 190 ? -42.252 -1.666 18.530 1.00 51.94 190 VAL A CA 1
ATOM 1503 C C . VAL A 1 190 ? -41.740 -2.898 17.795 1.00 51.94 190 VAL A C 1
ATOM 1505 O O . VAL A 1 190 ? -40.630 -3.357 18.061 1.00 51.94 190 VAL A O 1
ATOM 1508 N N . THR A 1 191 ? -42.557 -3.459 16.888 1.00 41.31 191 THR A N 1
ATOM 1509 C CA . THR A 1 191 ? -42.090 -4.441 15.891 1.00 41.31 191 THR A CA 1
ATOM 1510 C C . THR A 1 191 ? -40.738 -3.971 15.397 1.00 41.31 191 THR A C 1
ATOM 1512 O O . THR A 1 191 ? -40.664 -2.792 15.036 1.00 41.31 191 THR A O 1
ATOM 1515 N N . PRO A 1 192 ? -39.698 -4.825 15.394 1.00 40.28 192 PRO A N 1
ATOM 1516 C CA . PRO A 1 192 ? -38.378 -4.393 14.998 1.00 40.28 192 PRO A CA 1
ATOM 1517 C C . PRO A 1 192 ? -38.543 -3.838 13.596 1.00 40.28 192 PRO A C 1
ATOM 1519 O O . PRO A 1 192 ? -38.738 -4.593 12.640 1.00 40.28 192 PRO A O 1
ATOM 1522 N N . ILE A 1 193 ? -38.509 -2.504 13.473 1.00 44.41 193 ILE A N 1
ATOM 1523 C CA . ILE A 1 193 ? -38.161 -1.892 12.212 1.00 44.41 193 ILE A CA 1
ATOM 1524 C C . ILE A 1 193 ? -36.868 -2.606 11.936 1.00 44.41 193 ILE A C 1
ATOM 1526 O O . ILE A 1 193 ? -35.926 -2.540 12.730 1.00 44.41 193 ILE A O 1
ATOM 1530 N N . THR A 1 194 ? -36.900 -3.418 10.891 1.00 39.44 194 THR A N 1
ATOM 1531 C CA . THR A 1 194 ? -35.710 -3.943 10.288 1.00 39.44 194 THR A CA 1
ATOM 1532 C C . THR A 1 194 ? -34.954 -2.679 9.920 1.00 39.44 194 THR A C 1
ATOM 1534 O O . THR A 1 194 ? -35.105 -2.136 8.831 1.00 39.44 194 THR A O 1
ATOM 1537 N N . LEU A 1 195 ? -34.166 -2.165 10.865 1.00 39.41 195 LEU A N 1
ATOM 1538 C CA . LEU A 1 195 ? -32.961 -1.421 10.626 1.00 39.41 195 LEU A CA 1
ATOM 1539 C C . LEU A 1 195 ? -32.084 -2.468 9.948 1.00 39.41 195 LEU A C 1
ATOM 1541 O O . LEU A 1 195 ? -31.115 -2.980 10.494 1.00 39.41 195 LEU A O 1
ATOM 1545 N N . LEU A 1 196 ? -32.455 -2.771 8.700 1.00 34.62 196 LEU A N 1
ATOM 1546 C CA . LEU A 1 196 ? -31.569 -2.746 7.571 1.00 34.62 196 LEU A CA 1
ATOM 1547 C C . LEU A 1 196 ? -30.805 -1.420 7.693 1.00 34.62 196 LEU A C 1
ATOM 1549 O O . LEU A 1 196 ? -30.939 -0.511 6.881 1.00 34.62 196 LEU A O 1
ATOM 1553 N N . VAL A 1 197 ? -29.885 -1.372 8.660 1.00 37.81 197 VAL A N 1
ATOM 1554 C CA . VAL A 1 197 ? -28.498 -1.133 8.334 1.00 37.81 197 VAL A CA 1
ATOM 1555 C C . VAL A 1 197 ? -28.219 -2.164 7.253 1.00 37.81 197 VAL A C 1
ATOM 1557 O O . VAL A 1 197 ? -27.750 -3.275 7.486 1.00 37.81 197 VAL A O 1
ATOM 1560 N N . LYS A 1 198 ? -28.627 -1.811 6.032 1.00 30.67 198 LYS A N 1
ATOM 1561 C CA . LYS A 1 198 ? -27.949 -2.243 4.841 1.00 30.67 198 LYS A CA 1
ATOM 1562 C C . LYS A 1 198 ? -26.531 -1.849 5.201 1.00 30.67 198 LYS A C 1
ATOM 1564 O O . LYS A 1 198 ? -26.216 -0.664 5.260 1.00 30.67 198 LYS A O 1
ATOM 1569 N N . VAL A 1 199 ? -25.745 -2.830 5.625 1.00 35.22 199 VAL A N 1
ATOM 1570 C CA . VAL A 1 199 ? -24.300 -2.737 5.632 1.00 35.22 199 VAL A CA 1
ATOM 1571 C C . VAL A 1 199 ? -24.004 -2.495 4.163 1.00 35.22 199 VAL A C 1
ATOM 1573 O O . VAL A 1 199 ? -23.894 -3.424 3.366 1.00 35.22 199 VAL A O 1
ATOM 1576 N N . ILE A 1 200 ? -24.088 -1.228 3.754 1.00 30.12 200 ILE A N 1
ATOM 1577 C CA . ILE A 1 200 ? -23.633 -0.810 2.449 1.00 30.12 200 ILE A CA 1
ATOM 1578 C C . ILE A 1 200 ? -22.154 -1.207 2.486 1.00 30.12 200 ILE A C 1
ATOM 1580 O O . ILE A 1 200 ? -21.493 -0.932 3.494 1.00 30.12 200 ILE A O 1
ATOM 1584 N N . PRO A 1 201 ? -21.618 -1.885 1.460 1.00 33.03 201 PRO A N 1
ATOM 1585 C CA . PRO A 1 201 ? -20.236 -2.361 1.465 1.00 33.03 201 PRO A CA 1
ATOM 1586 C C . PRO A 1 201 ? -19.186 -1.225 1.430 1.00 33.03 201 PRO A C 1
ATOM 1588 O O . PRO A 1 201 ? -18.068 -1.428 0.974 1.00 33.03 201 PRO A O 1
ATOM 1591 N N . THR A 1 202 ? -19.536 -0.021 1.889 1.00 35.28 202 THR A N 1
ATOM 1592 C CA . THR A 1 202 ? -18.757 1.219 1.818 1.00 35.28 202 THR A CA 1
ATOM 1593 C C . THR A 1 202 ? -18.382 1.791 3.189 1.00 35.28 202 THR A C 1
ATOM 1595 O O . THR A 1 202 ? -17.853 2.890 3.260 1.00 35.28 202 THR A O 1
ATOM 1598 N N . GLY A 1 203 ? -18.621 1.079 4.297 1.00 38.03 203 GLY A N 1
ATOM 1599 C CA . GLY A 1 203 ? -18.018 1.441 5.587 1.00 38.03 203 GLY A CA 1
ATOM 1600 C C . GLY A 1 203 ? -18.513 2.748 6.228 1.00 38.03 203 GLY A C 1
ATOM 1601 O O . GLY A 1 203 ? -17.894 3.215 7.187 1.00 38.03 203 GLY A O 1
ATOM 1602 N N . GLU A 1 204 ? -19.620 3.334 5.777 1.00 32.12 204 GLU A N 1
ATOM 1603 C CA . GLU A 1 204 ? -20.249 4.467 6.463 1.00 32.12 204 GLU A CA 1
ATOM 1604 C C . GLU A 1 204 ? -21.189 3.972 7.567 1.00 32.12 204 GLU A C 1
ATOM 1606 O O . GLU A 1 204 ? -22.220 3.352 7.311 1.00 32.12 204 GLU A O 1
ATOM 1611 N N . ILE A 1 205 ? -20.831 4.264 8.819 1.00 40.78 205 ILE A N 1
ATOM 1612 C CA . ILE A 1 205 ? -21.790 4.274 9.922 1.00 40.78 205 ILE A CA 1
ATOM 1613 C C . ILE A 1 205 ? -22.353 5.693 9.946 1.00 40.78 205 ILE A C 1
ATOM 1615 O O . ILE A 1 205 ? -21.692 6.616 10.420 1.00 40.78 205 ILE A O 1
ATOM 1619 N N . ILE A 1 206 ? -23.554 5.879 9.404 1.00 38.91 206 ILE A N 1
ATOM 1620 C CA . ILE A 1 206 ? -24.308 7.115 9.609 1.00 38.91 206 ILE A CA 1
ATOM 1621 C C . ILE A 1 206 ? -24.843 7.051 11.039 1.00 38.91 206 ILE A C 1
ATOM 1623 O O . ILE A 1 206 ? -25.763 6.288 11.335 1.00 38.91 206 ILE A O 1
ATOM 1627 N N . PHE A 1 207 ? -24.243 7.825 11.942 1.00 35.88 207 PHE A N 1
ATOM 1628 C CA . PHE A 1 207 ? -24.850 8.086 13.242 1.00 35.88 207 PHE A CA 1
ATOM 1629 C C . PHE A 1 207 ? -26.156 8.850 13.004 1.00 35.88 207 PHE A C 1
ATOM 1631 O O . PHE A 1 207 ? -26.122 9.886 12.335 1.00 35.88 207 PHE A O 1
ATOM 1638 N N . PRO A 1 208 ? -27.305 8.398 13.532 1.00 34.25 208 PRO A N 1
ATOM 1639 C CA . PRO A 1 208 ? -28.474 9.251 13.568 1.00 34.25 208 PRO A CA 1
ATOM 1640 C C . PRO A 1 208 ? -28.151 10.419 14.504 1.00 34.25 208 PRO A C 1
ATOM 1642 O O . PRO A 1 208 ? -28.076 10.260 15.722 1.00 34.25 208 PRO A O 1
ATOM 1645 N N . THR A 1 209 ? -27.928 11.600 13.933 1.00 31.91 209 THR A N 1
ATOM 1646 C CA . THR A 1 209 ? -28.029 12.866 14.653 1.00 31.91 209 THR A CA 1
ATOM 1647 C C . THR A 1 209 ? -29.470 12.989 15.131 1.00 31.91 209 THR A C 1
ATOM 1649 O O . THR A 1 209 ? -30.356 13.445 14.410 1.00 31.91 209 THR A O 1
ATOM 1652 N N . LEU A 1 210 ? -29.719 12.536 16.358 1.00 32.06 210 LEU A N 1
ATOM 1653 C CA . LEU A 1 210 ? -30.914 12.885 17.110 1.00 32.06 210 LEU A CA 1
ATOM 1654 C C . LEU A 1 210 ? -30.845 14.388 17.398 1.00 32.06 210 LEU A C 1
ATOM 1656 O O . LEU A 1 210 ? -30.314 14.824 18.415 1.00 32.06 210 LEU A O 1
ATOM 1660 N N . PHE A 1 211 ? -3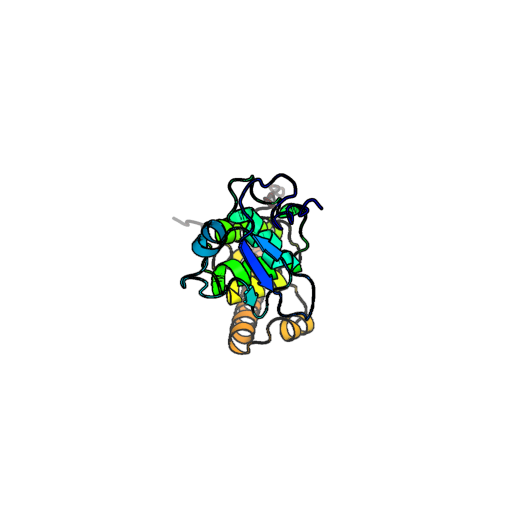1.365 15.192 16.472 1.00 30.19 211 PHE A N 1
ATOM 1661 C CA . PHE A 1 211 ? -31.838 16.530 16.796 1.00 30.19 211 PHE A CA 1
ATOM 1662 C C . PHE A 1 211 ? -33.066 16.366 17.699 1.00 30.19 211 PHE A C 1
ATOM 1664 O O . PHE A 1 211 ? -34.190 16.210 17.222 1.00 30.19 211 PHE A O 1
ATOM 1671 N N . CYS A 1 212 ? -32.846 16.377 19.013 1.00 30.52 212 CYS A N 1
ATOM 1672 C CA . CYS A 1 212 ? -33.884 16.824 19.933 1.00 30.52 212 CYS A CA 1
ATOM 1673 C C . CYS A 1 212 ? -34.090 18.326 19.698 1.00 30.52 212 CYS A C 1
ATOM 1675 O O . CYS A 1 212 ? -33.119 19.083 19.662 1.00 30.52 212 CYS A O 1
ATOM 1677 N N . LYS A 1 213 ? -35.348 18.716 19.467 1.00 34.12 213 LYS A N 1
ATOM 1678 C CA . LYS A 1 213 ? -35.791 20.115 19.471 1.00 34.12 213 LYS A CA 1
ATOM 1679 C C . LYS A 1 213 ? -35.598 20.750 20.841 1.00 34.12 213 LYS A C 1
ATOM 1681 O O . LYS A 1 213 ? -35.770 20.016 21.838 1.00 34.12 213 LYS A O 1
#